Protein AF-A0A0C9VCW9-F1 (afdb_monomer)

Solvent-accessible surface area (backbone atoms only — not comparable to full-atom values): 13756 Å² total; per-residue (Å²): 133,85,84,73,90,62,71,47,72,76,61,76,81,75,73,56,85,43,76,89,40,49,71,76,47,49,68,46,45,77,75,76,46,55,69,72,58,48,32,52,49,52,52,50,52,49,55,53,51,36,50,53,49,28,52,52,50,48,50,54,51,50,54,50,51,50,54,51,49,52,51,51,49,53,52,50,51,51,52,50,50,49,53,51,49,54,49,51,52,55,72,70,53,67,81,78,72,89,60,76,77,74,93,59,84,79,89,52,57,35,63,32,56,52,51,34,42,61,71,71,41,90,69,65,48,40,45,55,15,72,68,30,28,54,53,21,58,75,50,62,85,78,60,52,73,85,36,71,38,80,44,67,40,89,87,79,67,49,76,45,78,40,46,36,41,74,52,73,72,82,89,80,68,52,56,61,62,70,48,52,69,68,48,46,65,60,8,50,64,48,50,55,52,51,39,56,75,44,64,52,58,67,67,59,54,53,51,48,52,52,54,53,49,50,55,78,65,33,71,45,68,75,46,91,49,73,64,48,43,50,60,69,44,103

pLDDT: mean 81.29, std 11.77, range [37.12, 96.31]

Mean predicted aligned error: 17.36 Å

Organism: Sphaerobolus stellatus (strain SS14) (NCBI:txid990650)

Sequence (234 aa):
MVQLSENPATRVCPDFTIDEHAEDLSEFISEGITDAAAAALLARAWKANQRTEAEEWRKANEEAAVAEEERLQAFAEDNASRLAQDALDQEEAFPINMRDPPNQRPDIPCVYALKRLKEGVYLELYYLGCEGLDAAKTTAGQALDEGLQPVIDPVTGGSTWIAASAKRDTNSFKRDEDLTWDEFAGAVPRMLLTMQNARWPAEHITMMVKFWGNILSHSLRLSTDPIDERTLLL

Radius of gyration: 46.69 Å; Cα contacts (8 Å, |Δi|>4): 177; chains: 1; bounding box: 76×56×125 Å

Structure (mmCIF, N/CA/C/O backbone):
data_AF-A0A0C9VCW9-F1
#
_entry.id   AF-A0A0C9VCW9-F1
#
loop_
_atom_site.group_PDB
_atom_site.id
_atom_site.type_symbol
_atom_site.label_atom_id
_atom_site.label_alt_id
_atom_site.label_comp_id
_atom_site.label_asym_id
_atom_site.label_entity_id
_atom_site.label_seq_id
_atom_site.pdbx_PDB_ins_code
_atom_site.Cartn_x
_atom_site.Cartn_y
_atom_site.Cartn_z
_atom_site.occupancy
_atom_site.B_iso_or_equiv
_atom_site.auth_seq_id
_atom_site.auth_comp_id
_atom_site.auth_asym_id
_atom_site.auth_atom_id
_atom_site.pdbx_PDB_model_num
ATOM 1 N N . MET A 1 1 ? -24.035 -0.271 59.575 1.00 37.12 1 MET A N 1
ATOM 2 C CA . MET A 1 1 ? -24.941 -1.094 58.750 1.00 37.12 1 MET A CA 1
ATOM 3 C C . MET A 1 1 ? -24.710 -2.539 59.131 1.00 37.12 1 MET A C 1
ATOM 5 O O . MET A 1 1 ? -23.582 -3.001 59.021 1.00 37.12 1 MET A O 1
ATOM 9 N N . VAL A 1 2 ? -25.726 -3.198 59.682 1.00 40.06 2 VAL A N 1
ATOM 10 C CA . VAL A 1 2 ? -25.665 -4.622 60.030 1.00 40.06 2 VAL A CA 1
ATOM 11 C C . VAL A 1 2 ? -25.692 -5.398 58.716 1.00 40.06 2 VAL A C 1
ATOM 13 O O . VAL A 1 2 ? -26.629 -5.239 57.940 1.00 40.06 2 VAL A O 1
ATOM 16 N N . GLN A 1 3 ? -24.659 -6.188 58.424 1.00 44.72 3 GLN A N 1
ATOM 17 C CA . GLN A 1 3 ? -24.739 -7.155 57.332 1.00 44.72 3 GLN A CA 1
ATOM 18 C C . GLN A 1 3 ? -25.680 -8.275 57.779 1.00 44.72 3 GLN A C 1
ATOM 20 O O . GLN A 1 3 ? -25.294 -9.138 58.564 1.00 44.72 3 GLN A O 1
ATOM 25 N N . LEU A 1 4 ? -26.935 -8.233 57.330 1.00 55.84 4 LEU A N 1
ATOM 26 C CA . LEU A 1 4 ? -27.865 -9.342 57.514 1.00 55.84 4 LEU A CA 1
ATOM 27 C C . LEU A 1 4 ? -27.524 -10.447 56.507 1.00 55.84 4 LEU A C 1
ATOM 29 O O . LEU A 1 4 ? -28.001 -10.444 55.375 1.00 55.84 4 LEU A O 1
ATOM 33 N N . SER A 1 5 ? -26.684 -11.391 56.933 1.00 65.31 5 SER A N 1
ATOM 34 C CA . SER A 1 5 ? -26.309 -12.584 56.159 1.00 65.31 5 SER A CA 1
ATOM 35 C C . SER A 1 5 ? -27.465 -13.568 55.945 1.00 65.31 5 SER A C 1
ATOM 37 O O . SER A 1 5 ? -27.355 -14.471 55.124 1.00 65.31 5 SER A O 1
ATOM 39 N N . GLU A 1 6 ? -28.570 -13.407 56.676 1.00 74.31 6 GLU A N 1
ATOM 40 C CA . GLU A 1 6 ? -29.731 -14.296 56.643 1.00 74.31 6 GLU A CA 1
ATOM 41 C C . GLU A 1 6 ? -31.023 -13.513 56.403 1.00 74.31 6 GLU A C 1
ATOM 43 O O . GLU A 1 6 ? -31.212 -12.425 56.952 1.00 74.31 6 GLU A O 1
ATOM 48 N N . ASN A 1 7 ? -31.927 -14.099 55.612 1.00 80.56 7 ASN A N 1
ATOM 49 C CA . ASN A 1 7 ? -33.232 -13.529 55.296 1.00 80.56 7 ASN A CA 1
ATOM 50 C C . ASN A 1 7 ? -34.083 -13.366 56.579 1.00 80.56 7 ASN A C 1
ATOM 52 O O . ASN A 1 7 ? -34.459 -14.364 57.199 1.00 80.56 7 ASN A O 1
ATOM 56 N N . PRO A 1 8 ? -34.463 -12.138 56.974 1.00 81.50 8 PRO A N 1
ATOM 57 C CA . PRO A 1 8 ? -35.260 -11.898 58.181 1.00 81.50 8 PRO A CA 1
ATOM 58 C C . PRO A 1 8 ? -36.636 -12.558 58.139 1.00 81.50 8 PRO A C 1
ATOM 60 O O . PRO A 1 8 ? -37.176 -12.927 59.183 1.00 81.50 8 PRO A O 1
ATOM 63 N N . ALA A 1 9 ? -37.200 -12.747 56.942 1.00 80.75 9 ALA A N 1
ATOM 64 C CA . ALA A 1 9 ? -38.534 -13.307 56.748 1.00 80.75 9 ALA A CA 1
ATOM 65 C C . ALA A 1 9 ? -38.639 -14.789 57.142 1.00 80.75 9 ALA A C 1
ATOM 67 O O . ALA A 1 9 ? -39.745 -15.278 57.364 1.00 80.75 9 ALA A O 1
ATOM 68 N N . THR A 1 10 ? -37.517 -15.510 57.241 1.00 81.12 10 THR A N 1
ATOM 69 C CA . THR A 1 10 ? -37.500 -16.932 57.627 1.00 81.12 10 THR A CA 1
ATOM 70 C C . THR A 1 10 ? -37.322 -17.147 59.127 1.00 81.12 10 THR A C 1
ATOM 72 O O . THR A 1 10 ? -37.370 -18.286 59.588 1.00 81.12 10 THR A O 1
ATOM 75 N N . ARG A 1 11 ? -37.119 -16.078 59.907 1.00 83.69 11 ARG A N 1
ATOM 76 C CA . ARG A 1 11 ? -36.997 -16.176 61.366 1.00 83.69 11 ARG A CA 1
ATOM 77 C C . ARG A 1 11 ? -38.336 -16.594 61.980 1.00 83.69 11 ARG A C 1
ATOM 79 O O . ARG A 1 11 ? -39.394 -16.094 61.594 1.00 83.69 11 ARG A O 1
ATOM 86 N N . VAL A 1 12 ? -38.292 -17.507 62.945 1.00 82.81 12 VAL A N 1
ATOM 87 C CA . VAL A 1 12 ? -39.470 -17.927 63.717 1.00 82.81 12 VAL A CA 1
ATOM 88 C C . VAL A 1 12 ? -39.657 -16.957 64.883 1.00 82.81 12 VAL A C 1
ATOM 90 O O . VAL A 1 12 ? -38.682 -16.582 65.529 1.00 82.81 12 VAL A O 1
ATOM 93 N N . CYS A 1 13 ? -40.899 -16.535 65.135 1.00 81.00 13 CYS A N 1
ATOM 94 C CA . CYS A 1 13 ? -41.224 -15.696 66.289 1.00 81.00 13 CYS A CA 1
ATOM 95 C C . CYS A 1 13 ? -40.878 -16.456 67.577 1.00 81.00 13 CYS A C 1
ATOM 97 O O . CYS A 1 13 ? -41.384 -17.571 67.736 1.00 81.00 13 CYS A O 1
ATOM 99 N N . PRO A 1 14 ? -40.072 -15.878 68.484 1.00 82.50 14 PRO A N 1
ATOM 100 C CA . PRO A 1 14 ? -39.855 -16.454 69.803 1.00 82.50 14 PRO A CA 1
ATOM 101 C C . PRO A 1 14 ? -41.186 -16.661 70.526 1.00 82.50 14 PRO A C 1
ATOM 103 O O . PRO A 1 14 ? -42.128 -15.876 70.358 1.00 82.50 14 PRO A O 1
ATOM 106 N N . ASP A 1 15 ? -41.272 -17.735 71.305 1.00 80.56 15 ASP A N 1
ATOM 107 C CA . ASP A 1 15 ? -42.413 -17.963 72.180 1.00 80.56 15 ASP A CA 1
ATOM 108 C C . ASP A 1 15 ? -42.226 -17.139 73.455 1.00 80.56 15 ASP A C 1
ATOM 110 O O . ASP A 1 15 ? -41.495 -17.529 74.355 1.00 80.56 15 ASP A O 1
ATOM 114 N N . PHE A 1 16 ? -42.886 -15.986 73.532 1.00 77.00 16 PHE A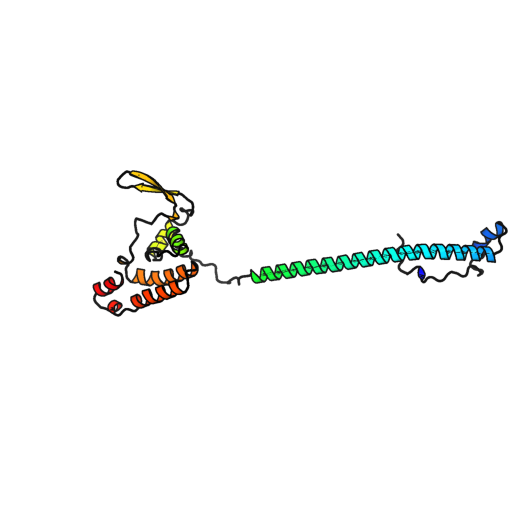 N 1
ATOM 115 C CA . PHE A 1 16 ? -42.791 -15.083 74.681 1.00 77.00 16 PHE A CA 1
ATOM 116 C C . PHE A 1 16 ? -43.560 -15.577 75.918 1.00 77.00 16 PHE A C 1
ATOM 118 O O . PHE A 1 16 ? -43.681 -14.830 76.878 1.00 77.00 16 PHE A O 1
ATOM 125 N N . THR A 1 17 ? -44.119 -16.793 75.906 1.00 71.06 17 THR A N 1
ATOM 126 C CA . THR A 1 17 ? -44.839 -17.372 77.057 1.00 71.06 17 THR A CA 1
ATOM 127 C C . THR A 1 17 ? -43.983 -18.306 77.918 1.00 71.06 17 THR A C 1
ATOM 129 O O . THR A 1 17 ? -44.456 -18.791 78.945 1.00 71.06 17 THR A O 1
ATOM 132 N N . ILE A 1 18 ? -42.731 -18.555 77.518 1.00 75.38 18 ILE A N 1
ATOM 133 C CA . ILE A 1 18 ? -41.779 -19.384 78.268 1.00 75.38 18 ILE A CA 1
ATOM 134 C C . ILE A 1 18 ? -41.084 -18.585 79.380 1.00 75.38 18 ILE A C 1
ATOM 136 O O . ILE A 1 18 ? -40.875 -17.379 79.264 1.00 75.38 18 ILE A O 1
ATOM 140 N N . ASP A 1 19 ? -40.684 -19.293 80.437 1.00 61.66 19 ASP A N 1
ATOM 141 C CA . ASP A 1 19 ? -40.114 -18.741 81.679 1.00 61.66 19 ASP A CA 1
ATOM 142 C C . ASP A 1 19 ? -38.854 -17.877 81.456 1.00 61.66 19 ASP A C 1
ATOM 144 O O . ASP A 1 19 ? -38.589 -16.950 82.213 1.00 61.66 19 ASP A O 1
ATOM 148 N N . GLU A 1 20 ? -38.112 -18.108 80.367 1.00 69.69 20 GLU A N 1
ATOM 149 C CA . GLU A 1 20 ? -36.924 -17.318 80.005 1.00 69.69 20 GLU A CA 1
ATOM 150 C C . GLU A 1 20 ? -37.231 -15.838 79.710 1.00 69.69 20 GLU A C 1
ATOM 152 O O . GLU A 1 20 ? -36.348 -14.999 79.852 1.00 69.69 20 GLU A O 1
ATOM 157 N N . HIS A 1 21 ? -38.474 -15.502 79.347 1.00 67.50 21 HIS A N 1
ATOM 158 C CA . HIS A 1 21 ? -38.914 -14.122 79.104 1.00 67.50 21 HIS A CA 1
ATOM 159 C C . HIS A 1 21 ? -39.705 -13.526 80.278 1.00 67.50 21 HIS A C 1
ATOM 161 O O . HIS A 1 21 ? -40.247 -12.426 80.165 1.00 67.50 21 HIS A O 1
ATOM 167 N N . ALA A 1 22 ? -39.782 -14.225 81.416 1.00 63.44 22 ALA A N 1
ATOM 168 C CA . ALA A 1 22 ? -40.533 -13.764 82.582 1.00 63.44 22 ALA A CA 1
ATOM 169 C C . ALA A 1 22 ? -39.972 -12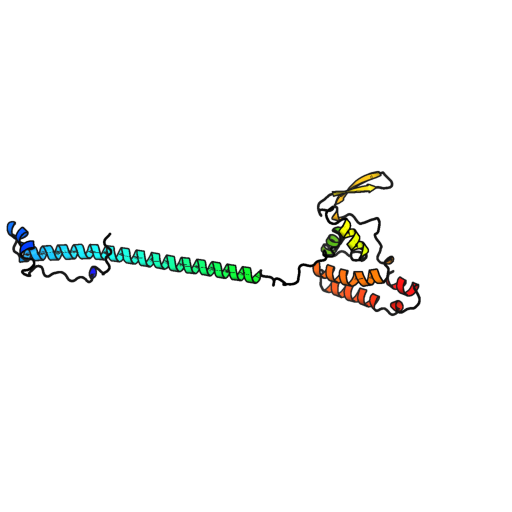.456 83.177 1.00 63.44 22 ALA A C 1
ATOM 171 O O . ALA A 1 22 ? -40.747 -11.626 83.655 1.00 63.44 22 ALA A O 1
ATOM 172 N N . GLU A 1 23 ? -38.652 -12.229 83.102 1.00 65.12 23 GLU A N 1
ATOM 173 C CA . GLU A 1 23 ? -38.034 -10.951 83.496 1.00 65.12 23 GLU A CA 1
ATOM 174 C C . GLU A 1 23 ? -38.448 -9.808 82.559 1.00 65.12 23 GLU A C 1
ATOM 176 O O . GLU A 1 23 ? -38.884 -8.763 83.043 1.00 65.12 23 GLU A O 1
ATOM 181 N N . ASP A 1 24 ? -38.421 -10.020 81.240 1.00 65.31 24 ASP A N 1
ATOM 182 C CA . ASP A 1 24 ? -38.815 -9.013 80.241 1.00 65.31 24 ASP A CA 1
ATOM 183 C C . ASP A 1 24 ? -40.315 -8.665 80.321 1.00 65.31 24 ASP A C 1
ATOM 185 O O . ASP A 1 24 ? -40.734 -7.545 80.022 1.00 65.31 24 ASP A O 1
ATOM 189 N N . LEU A 1 25 ? -41.148 -9.622 80.744 1.00 67.00 25 LEU A N 1
ATOM 190 C CA . LEU A 1 25 ? -42.581 -9.418 80.966 1.00 67.00 25 LEU A CA 1
ATOM 191 C C . LEU A 1 25 ? -42.890 -8.708 82.294 1.00 67.00 25 LEU A C 1
ATOM 193 O O . LEU A 1 25 ? -43.953 -8.095 82.415 1.00 67.00 25 LEU A O 1
ATOM 197 N N . SER A 1 26 ? -41.981 -8.746 83.275 1.00 64.25 26 SER A N 1
ATOM 198 C CA . SER A 1 26 ? -42.209 -8.200 84.622 1.00 64.25 26 SER A CA 1
ATOM 199 C C . SER A 1 26 ? -42.415 -6.678 84.646 1.00 64.25 26 SER A C 1
ATOM 201 O O . SER A 1 26 ? -43.196 -6.176 85.461 1.00 64.25 26 SER A O 1
ATOM 203 N N . GLU A 1 27 ? -41.818 -5.944 83.698 1.00 66.06 27 GLU A N 1
ATOM 204 C CA . GLU A 1 27 ? -42.059 -4.505 83.515 1.00 66.06 27 GLU A CA 1
ATOM 205 C C . GLU A 1 27 ? -43.511 -4.211 83.106 1.00 66.06 27 GLU A C 1
ATOM 207 O O . GLU A 1 27 ? -44.105 -3.253 83.602 1.00 66.06 27 GLU A O 1
ATOM 212 N N . PHE A 1 28 ? -44.138 -5.071 82.297 1.00 61.78 28 PHE A N 1
ATOM 213 C CA . PHE A 1 28 ? -45.527 -4.900 81.850 1.00 61.78 28 PHE A CA 1
ATOM 214 C C . PHE A 1 28 ? -46.559 -5.259 82.931 1.00 61.78 28 PHE A C 1
ATOM 216 O O . PHE A 1 28 ? -47.652 -4.686 82.969 1.00 61.78 28 PHE A O 1
ATOM 223 N N . ILE A 1 29 ? -46.213 -6.170 83.847 1.00 61.59 29 ILE A N 1
ATOM 224 C CA . ILE A 1 29 ? -47.067 -6.553 84.985 1.00 61.59 29 ILE A CA 1
ATOM 225 C C . ILE A 1 29 ? -47.216 -5.383 85.968 1.00 61.59 29 ILE A C 1
ATOM 227 O O . ILE A 1 29 ? -48.284 -5.203 86.561 1.00 61.59 29 ILE A O 1
ATOM 231 N N . SER A 1 30 ? -46.184 -4.540 86.094 1.00 59.31 30 SER A N 1
ATOM 232 C CA . SER A 1 30 ? -46.213 -3.339 86.941 1.00 59.31 30 SER A CA 1
ATOM 233 C C . SER A 1 30 ? -47.282 -2.313 86.512 1.00 59.31 30 SER A C 1
ATOM 235 O O . SER A 1 30 ? -47.727 -1.508 87.332 1.00 59.31 30 SER A O 1
ATOM 237 N N . GLU A 1 31 ? -47.774 -2.411 85.270 1.00 61.00 31 GLU A N 1
ATOM 238 C CA . GLU A 1 31 ? -48.825 -1.566 84.686 1.00 61.00 31 GLU A CA 1
ATOM 239 C C . GLU A 1 31 ? -50.227 -2.219 84.684 1.00 61.00 31 GLU A C 1
ATOM 241 O O . GLU A 1 31 ? -51.186 -1.643 84.167 1.00 61.00 31 GLU A O 1
ATOM 246 N N . GLY A 1 32 ? -50.390 -3.405 85.286 1.00 62.81 32 GLY A N 1
ATOM 247 C CA . GLY A 1 32 ? -51.686 -4.091 85.401 1.00 62.81 32 GLY A CA 1
ATOM 248 C C . GLY A 1 32 ? -52.100 -4.909 84.171 1.00 62.81 32 GLY A C 1
ATOM 249 O O . GLY A 1 32 ? -53.279 -5.239 84.018 1.00 62.81 32 GLY A O 1
ATOM 250 N N . ILE A 1 33 ? -51.150 -5.245 83.294 1.00 69.81 33 ILE A N 1
ATOM 251 C CA . ILE A 1 33 ? -51.364 -6.081 82.107 1.00 69.81 33 ILE A CA 1
ATOM 252 C C . ILE A 1 33 ? -51.059 -7.545 82.457 1.00 69.81 33 ILE A C 1
ATOM 254 O O . ILE A 1 33 ? -50.054 -7.847 83.088 1.00 69.81 33 ILE A O 1
ATOM 258 N N . THR A 1 34 ? -51.926 -8.475 82.046 1.00 76.06 34 THR A N 1
ATOM 259 C CA . THR A 1 34 ? -51.698 -9.922 82.225 1.00 76.06 34 THR A CA 1
ATOM 260 C C . THR A 1 34 ? -50.567 -10.425 81.325 1.00 76.06 34 THR A C 1
ATOM 262 O O . THR A 1 34 ? -50.528 -10.029 80.158 1.00 76.06 34 THR A O 1
ATOM 265 N N . ASP A 1 35 ? -49.758 -11.380 81.786 1.00 71.06 35 ASP A N 1
ATOM 266 C CA . ASP A 1 35 ? -48.624 -11.973 81.047 1.00 71.06 35 ASP A CA 1
ATOM 267 C C . ASP A 1 35 ? -48.976 -12.380 79.609 1.00 71.06 35 ASP A C 1
ATOM 269 O O . ASP A 1 35 ? -48.256 -12.071 78.662 1.00 71.06 35 ASP A O 1
ATOM 273 N N . ALA A 1 36 ? -50.152 -12.985 79.411 1.00 75.31 36 ALA A N 1
ATOM 274 C CA . ALA A 1 36 ? -50.634 -13.386 78.088 1.00 75.31 36 ALA A CA 1
ATOM 275 C C . ALA A 1 36 ? -50.843 -12.199 77.122 1.00 75.31 36 ALA A C 1
ATOM 277 O O . ALA A 1 36 ? -50.645 -12.329 75.913 1.00 75.31 36 ALA A O 1
ATOM 278 N N . ALA A 1 37 ? -51.244 -11.036 77.638 1.00 75.75 37 ALA A N 1
ATOM 279 C CA . ALA A 1 37 ? -51.446 -9.825 76.846 1.00 75.75 37 ALA A CA 1
ATOM 280 C C . ALA A 1 37 ? -50.116 -9.118 76.534 1.00 75.75 37 ALA A C 1
ATOM 282 O O . ALA A 1 37 ? -49.947 -8.615 75.422 1.00 75.75 37 ALA A O 1
ATOM 283 N N . ALA A 1 38 ? -49.159 -9.138 77.467 1.00 77.19 38 ALA A N 1
ATOM 284 C CA . ALA A 1 38 ? -47.808 -8.623 77.251 1.00 77.19 38 ALA A CA 1
ATOM 285 C C . ALA A 1 38 ? -47.036 -9.472 76.219 1.00 77.19 38 ALA A C 1
ATOM 287 O O . ALA A 1 38 ? -46.509 -8.930 75.245 1.00 77.19 38 ALA A O 1
ATOM 288 N N . ALA A 1 39 ? -47.100 -10.805 76.322 1.00 78.81 39 ALA A N 1
ATOM 289 C CA . ALA A 1 39 ? -46.534 -11.722 75.329 1.00 78.81 39 ALA A CA 1
ATOM 290 C C . ALA A 1 39 ? -47.142 -11.516 73.925 1.00 78.81 39 ALA A C 1
ATOM 292 O O . ALA A 1 39 ? -46.430 -11.515 72.917 1.00 78.81 39 ALA A O 1
ATOM 293 N N . ALA A 1 40 ? -48.455 -11.266 73.834 1.00 80.94 40 ALA A N 1
ATOM 294 C CA . ALA A 1 40 ? -49.118 -10.962 72.564 1.00 80.94 40 ALA A CA 1
ATOM 295 C C . ALA A 1 40 ? -48.676 -9.613 71.960 1.00 80.94 40 ALA A C 1
ATOM 297 O O . ALA A 1 40 ? -48.565 -9.492 70.733 1.00 80.94 40 ALA A O 1
ATOM 298 N N . LEU A 1 41 ? -48.409 -8.604 72.797 1.00 81.88 41 LEU A N 1
ATOM 299 C CA . LEU A 1 41 ? -47.897 -7.301 72.366 1.00 81.88 41 LEU A CA 1
ATOM 300 C C . LEU A 1 41 ? -46.475 -7.430 71.801 1.00 81.88 41 LEU A C 1
ATOM 302 O O . LEU A 1 41 ? -46.212 -6.935 70.702 1.00 81.88 41 LEU A O 1
ATOM 306 N N . LEU A 1 42 ? -45.596 -8.154 72.500 1.00 83.12 42 LEU A N 1
ATOM 307 C CA . LEU A 1 42 ? -44.220 -8.420 72.069 1.00 83.12 42 LEU A CA 1
ATOM 308 C C . LEU A 1 42 ? -44.182 -9.227 70.771 1.00 83.12 42 LEU A C 1
ATOM 310 O O . LEU A 1 42 ? -43.495 -8.838 69.828 1.00 83.12 42 LEU A O 1
ATOM 314 N N . ALA A 1 43 ? -45.013 -10.265 70.645 1.00 84.50 43 ALA A N 1
ATOM 315 C CA . ALA A 1 43 ? -45.146 -11.018 69.398 1.00 84.50 43 ALA A CA 1
ATOM 316 C C . ALA A 1 43 ? -45.616 -10.137 68.226 1.00 84.50 43 ALA A C 1
ATOM 318 O O . ALA A 1 43 ? -45.191 -10.322 67.081 1.00 84.50 43 ALA A O 1
ATOM 319 N N . ARG A 1 44 ? -46.496 -9.158 68.482 1.00 84.88 44 ARG A N 1
ATOM 320 C CA . ARG A 1 44 ? -46.961 -8.210 67.460 1.00 84.88 44 ARG A CA 1
ATOM 321 C C . ARG A 1 44 ? -45.871 -7.213 67.068 1.00 84.88 44 ARG A C 1
ATOM 323 O O . ARG A 1 44 ? -45.703 -6.969 65.873 1.00 84.88 44 ARG A O 1
ATOM 330 N N . ALA A 1 45 ? -45.149 -6.661 68.039 1.00 85.06 45 ALA A N 1
ATOM 331 C CA . ALA A 1 45 ? -44.030 -5.751 67.805 1.00 85.06 45 ALA A CA 1
ATOM 332 C C . ALA A 1 45 ? -42.898 -6.452 67.040 1.00 85.06 45 ALA A C 1
ATOM 334 O O . ALA A 1 45 ? -42.410 -5.927 66.041 1.00 85.06 45 ALA A O 1
ATOM 335 N N . TRP A 1 46 ? -42.573 -7.687 67.427 1.00 89.56 46 TRP A N 1
ATOM 336 C CA . TRP A 1 46 ? -41.581 -8.519 66.756 1.00 89.56 46 TRP A CA 1
ATOM 337 C C . TRP A 1 46 ? -41.955 -8.785 65.294 1.00 89.56 46 TRP A C 1
ATOM 339 O O . TRP A 1 46 ? -41.149 -8.546 64.399 1.00 89.56 46 TRP A O 1
ATOM 349 N N . LYS A 1 47 ? -43.208 -9.179 65.015 1.00 88.31 47 LYS A N 1
ATOM 350 C CA . LYS A 1 47 ? -43.692 -9.379 63.634 1.00 88.31 47 LYS A CA 1
ATOM 351 C C . LYS A 1 47 ? -43.681 -8.093 62.807 1.00 88.31 47 LYS A C 1
ATOM 353 O O . LYS A 1 47 ? -43.493 -8.162 61.596 1.00 88.31 47 LYS A O 1
ATOM 358 N N . ALA A 1 48 ? -43.925 -6.935 63.424 1.00 87.25 48 ALA A N 1
ATOM 359 C CA . ALA A 1 48 ? -43.838 -5.650 62.736 1.00 87.25 48 ALA A CA 1
ATOM 360 C C . ALA A 1 48 ? -42.384 -5.325 62.368 1.00 87.25 48 ALA A C 1
ATOM 362 O O . ALA A 1 48 ? -42.114 -5.010 61.213 1.00 87.25 48 ALA A O 1
ATOM 363 N N . ASN A 1 49 ? -41.455 -5.500 63.310 1.00 88.00 49 ASN A N 1
ATOM 364 C CA . ASN A 1 49 ? -40.030 -5.289 63.071 1.00 88.00 49 ASN A CA 1
ATOM 365 C C . ASN A 1 49 ? -39.473 -6.262 62.018 1.00 88.00 49 ASN A C 1
ATOM 367 O O . ASN A 1 49 ? -38.778 -5.848 61.098 1.00 88.00 49 ASN A O 1
ATOM 371 N N . GLN A 1 50 ? -39.872 -7.536 62.076 1.00 87.88 50 GLN A N 1
ATOM 372 C CA . GLN A 1 50 ? -39.489 -8.546 61.089 1.00 87.88 50 GLN A CA 1
ATOM 373 C C . GLN A 1 50 ? -39.921 -8.168 59.664 1.00 87.88 50 GLN A C 1
ATOM 375 O O . GLN A 1 50 ? -39.179 -8.418 58.718 1.00 87.88 50 GLN A O 1
ATOM 380 N N . ARG A 1 51 ? -41.111 -7.572 59.488 1.00 88.44 51 ARG A N 1
ATOM 381 C CA . ARG A 1 51 ? -41.568 -7.108 58.166 1.00 88.44 51 ARG A CA 1
ATOM 382 C C . ARG A 1 51 ? -40.699 -5.974 57.643 1.00 88.44 51 ARG A C 1
ATOM 384 O O . ARG A 1 51 ? -40.293 -6.039 56.489 1.00 88.44 51 ARG A O 1
ATOM 391 N N . THR A 1 52 ? -40.393 -4.990 58.484 1.00 87.69 52 THR A N 1
ATOM 392 C CA . THR A 1 52 ? -39.513 -3.875 58.114 1.00 87.69 52 THR A CA 1
ATOM 393 C C . THR A 1 52 ? -38.126 -4.384 57.722 1.00 87.69 52 THR A C 1
ATOM 395 O O . THR A 1 52 ? -37.647 -4.076 56.635 1.00 87.69 52 THR A O 1
ATOM 398 N N . GLU A 1 53 ? -37.523 -5.250 58.542 1.00 88.44 53 GLU A N 1
ATOM 399 C CA . GLU A 1 53 ? -36.216 -5.851 58.243 1.00 88.44 53 GLU A CA 1
ATOM 400 C C . GLU A 1 53 ? -36.245 -6.682 56.951 1.00 88.44 53 GLU A C 1
ATOM 402 O O . GLU A 1 53 ? -35.305 -6.635 56.160 1.00 88.44 53 GLU A O 1
ATOM 407 N N . ALA A 1 54 ? -37.323 -7.433 56.699 1.00 87.69 54 ALA A N 1
ATOM 408 C CA . ALA A 1 54 ? -37.472 -8.217 55.475 1.00 87.69 54 ALA A CA 1
ATOM 409 C C . ALA A 1 54 ? -37.609 -7.339 54.219 1.00 87.69 54 ALA A C 1
ATOM 411 O O . ALA A 1 54 ? -37.083 -7.694 53.163 1.00 87.69 54 ALA A O 1
ATOM 412 N N . GLU A 1 55 ? -38.300 -6.201 54.313 1.00 89.06 55 GLU A N 1
ATOM 413 C CA . GLU A 1 55 ? -38.424 -5.240 53.212 1.00 89.06 55 GLU A CA 1
ATOM 414 C C . GLU A 1 55 ? -37.090 -4.560 52.898 1.00 89.06 55 GLU A C 1
ATOM 416 O O . GLU A 1 55 ? -36.712 -4.474 51.727 1.00 89.06 55 GLU A O 1
ATOM 421 N N . GLU A 1 56 ? -36.355 -4.137 53.928 1.00 89.06 56 GLU A N 1
ATOM 422 C CA . GLU A 1 56 ? -35.016 -3.559 53.783 1.00 89.06 56 GLU A CA 1
ATOM 423 C C . GLU A 1 56 ? -34.029 -4.569 53.193 1.00 89.06 56 GLU A C 1
ATOM 425 O O . GLU A 1 56 ? -33.287 -4.240 52.265 1.00 89.06 56 GLU A O 1
ATOM 430 N N . TRP A 1 57 ? -34.065 -5.816 53.670 1.00 89.81 57 TRP A N 1
ATOM 431 C CA . TRP A 1 57 ? -33.232 -6.894 53.143 1.00 89.81 57 TRP A CA 1
ATOM 432 C C . TRP A 1 57 ? -33.540 -7.185 51.673 1.00 89.81 57 TRP A C 1
ATOM 434 O O . TRP A 1 57 ? -32.620 -7.283 50.862 1.00 89.81 57 TRP A O 1
ATOM 444 N N . ARG A 1 58 ? -34.827 -7.270 51.298 1.00 88.69 58 ARG A N 1
ATOM 445 C CA . ARG A 1 58 ? -35.234 -7.491 49.901 1.00 88.69 58 ARG A CA 1
ATOM 446 C C . ARG A 1 58 ? -34.728 -6.370 49.000 1.00 88.69 58 ARG A C 1
ATOM 448 O O . ARG A 1 58 ? -34.161 -6.661 47.954 1.00 88.69 58 ARG A O 1
ATOM 455 N N . LYS A 1 59 ? -34.888 -5.114 49.425 1.00 89.25 59 LYS A N 1
ATOM 456 C CA . LYS A 1 59 ? -34.415 -3.953 48.666 1.00 89.25 59 LYS A CA 1
ATOM 457 C C . LYS A 1 59 ? -32.895 -3.981 48.482 1.00 89.25 59 LYS A C 1
ATOM 459 O O . LYS A 1 59 ? -32.422 -3.825 47.363 1.00 89.25 59 LYS A O 1
ATOM 464 N N . ALA A 1 60 ? -32.141 -4.243 49.548 1.00 88.44 60 ALA A N 1
ATOM 465 C CA . ALA A 1 60 ? -30.684 -4.343 49.473 1.00 88.44 60 ALA A CA 1
ATOM 466 C C . ALA A 1 60 ? -30.225 -5.491 48.555 1.00 88.44 60 ALA A C 1
ATOM 468 O O . ALA A 1 60 ? -29.245 -5.350 47.827 1.00 88.44 60 ALA A O 1
ATOM 469 N N . ASN A 1 61 ? -30.938 -6.620 48.566 1.00 87.31 61 ASN A N 1
ATOM 470 C CA . ASN A 1 61 ? -30.621 -7.766 47.720 1.00 87.31 61 ASN A CA 1
ATOM 471 C C . ASN A 1 61 ? -30.966 -7.520 46.240 1.00 87.31 61 ASN A C 1
ATOM 473 O O . ASN A 1 61 ? -30.212 -7.932 45.365 1.00 87.31 61 ASN A O 1
ATOM 477 N N . GLU A 1 62 ? -32.076 -6.833 45.951 1.00 89.06 62 GLU A N 1
ATOM 478 C CA . GLU A 1 62 ? -32.430 -6.397 44.593 1.00 89.06 62 GLU A CA 1
ATOM 479 C C . GLU A 1 62 ? -31.405 -5.392 44.046 1.00 89.06 62 GLU A C 1
ATOM 481 O O . GLU A 1 62 ? -30.913 -5.570 42.936 1.00 89.06 62 GLU A O 1
ATOM 486 N N . GLU A 1 63 ? -31.013 -4.389 44.839 1.00 89.12 63 GLU A N 1
ATOM 487 C CA . GLU A 1 63 ? -29.970 -3.423 44.459 1.00 89.12 63 GLU A CA 1
ATOM 488 C C . GLU A 1 63 ? -28.619 -4.109 44.200 1.00 89.12 63 GLU A C 1
ATOM 490 O O . GLU A 1 63 ? -27.946 -3.798 43.218 1.00 89.12 63 GLU A O 1
ATOM 495 N N . ALA A 1 64 ? -28.236 -5.080 45.035 1.00 88.38 64 ALA A N 1
ATOM 496 C CA . ALA A 1 64 ? -27.015 -5.858 44.834 1.00 88.38 64 ALA A CA 1
ATOM 497 C C . ALA A 1 64 ? -27.068 -6.727 43.565 1.00 88.38 64 ALA A C 1
ATOM 499 O O . ALA A 1 64 ? -26.062 -6.841 42.868 1.00 88.38 64 ALA A O 1
ATOM 500 N N . ALA A 1 65 ? -28.227 -7.314 43.248 1.00 87.94 65 ALA A N 1
ATOM 501 C CA . ALA A 1 65 ? -28.410 -8.103 42.033 1.00 87.94 65 ALA A CA 1
ATOM 502 C C . ALA A 1 65 ? -28.294 -7.239 40.767 1.00 87.94 65 ALA A C 1
ATOM 504 O O . ALA A 1 65 ? -27.600 -7.632 39.832 1.00 87.94 65 ALA A O 1
ATOM 505 N N . VAL A 1 66 ? -28.906 -6.049 40.764 1.00 91.75 66 VAL A N 1
ATOM 506 C CA . VAL A 1 66 ? -28.795 -5.090 39.650 1.00 91.75 66 VAL A CA 1
ATOM 507 C C . VAL A 1 66 ? -27.353 -4.615 39.487 1.00 91.75 66 VAL A C 1
ATOM 509 O O . VAL A 1 66 ? -26.828 -4.634 38.378 1.00 91.75 66 VAL A O 1
ATOM 512 N N . ALA A 1 67 ? -26.679 -4.256 40.583 1.00 92.25 67 ALA A N 1
ATOM 513 C CA . ALA A 1 67 ? -25.287 -3.820 40.528 1.00 92.25 67 ALA A CA 1
ATOM 514 C C . ALA A 1 67 ? -24.352 -4.917 39.988 1.00 92.25 67 ALA A C 1
ATOM 516 O O . ALA A 1 67 ? -23.417 -4.619 39.248 1.00 92.25 67 ALA A O 1
ATOM 517 N N . GLU A 1 68 ? -24.584 -6.185 40.333 1.00 89.06 68 GLU A N 1
ATOM 518 C CA . GLU A 1 68 ? -23.798 -7.295 39.787 1.00 89.06 68 GLU A CA 1
ATOM 519 C C . GLU A 1 68 ? -24.092 -7.530 38.298 1.00 89.06 68 GLU A C 1
ATOM 521 O O . GLU A 1 68 ? -23.166 -7.758 37.519 1.00 89.06 68 GLU A O 1
ATOM 526 N N . GLU A 1 69 ? -25.353 -7.413 37.875 1.00 90.00 69 GLU A N 1
ATOM 527 C CA . GLU A 1 69 ? -25.729 -7.512 36.462 1.00 90.00 69 GLU A CA 1
ATOM 528 C C . GLU A 1 69 ? -25.090 -6.395 35.624 1.00 90.00 69 GLU A C 1
ATOM 530 O O . GLU A 1 69 ? -24.498 -6.678 34.582 1.00 90.00 69 GLU A O 1
ATOM 535 N N . GLU A 1 70 ? -25.107 -5.150 36.107 1.00 93.12 70 GLU A N 1
ATOM 536 C CA . GLU A 1 70 ? -24.426 -4.019 35.463 1.00 93.12 70 GLU A CA 1
ATOM 537 C C . GLU A 1 70 ? -22.913 -4.250 35.355 1.00 93.12 70 GLU A C 1
ATOM 539 O O . GLU A 1 70 ? -22.308 -3.966 34.319 1.00 93.12 70 GLU A O 1
ATOM 544 N N . ARG A 1 71 ? -22.281 -4.818 36.392 1.00 93.00 71 ARG A N 1
ATOM 545 C CA . ARG A 1 71 ? -20.847 -5.155 36.356 1.00 93.00 71 ARG A CA 1
ATOM 546 C C . ARG A 1 71 ? -20.535 -6.241 35.335 1.00 93.00 71 ARG A C 1
ATOM 548 O O . ARG A 1 71 ? -19.528 -6.132 34.633 1.00 93.00 71 ARG A O 1
ATOM 555 N N . LEU A 1 72 ? -21.373 -7.271 35.242 1.00 93.31 72 LEU A N 1
ATOM 556 C CA . LEU A 1 72 ? -21.225 -8.337 34.251 1.00 93.31 72 LEU A CA 1
ATOM 557 C C . LEU A 1 72 ? -21.426 -7.810 32.827 1.00 93.31 72 LEU A C 1
ATOM 559 O O . LEU A 1 72 ? -20.652 -8.170 31.938 1.00 93.31 72 LEU A O 1
ATOM 563 N N . GLN A 1 73 ? -22.411 -6.934 32.614 1.00 92.31 73 GLN A N 1
ATOM 564 C CA . GLN A 1 73 ? -22.643 -6.283 31.323 1.00 92.31 73 GLN A CA 1
ATOM 565 C C . GLN A 1 73 ? -21.461 -5.395 30.924 1.00 92.31 73 GLN A C 1
ATOM 567 O O . GLN A 1 73 ? -20.922 -5.571 29.835 1.00 92.31 73 GLN A O 1
ATOM 572 N N . ALA A 1 74 ? -20.982 -4.531 31.823 1.00 93.81 74 ALA A N 1
ATOM 573 C CA . ALA A 1 74 ? -19.828 -3.673 31.559 1.00 93.81 74 ALA A CA 1
ATOM 574 C C . ALA A 1 74 ? -18.565 -4.486 31.226 1.00 93.81 74 ALA A C 1
ATOM 576 O O . ALA A 1 74 ? -17.825 -4.144 30.305 1.00 93.81 74 ALA A O 1
ATOM 577 N N . PHE A 1 75 ? -18.331 -5.596 31.933 1.00 93.44 75 PHE A N 1
ATOM 578 C CA . PHE A 1 75 ? -17.216 -6.495 31.633 1.00 93.44 75 PHE A CA 1
ATOM 579 C C . PHE A 1 75 ? -17.365 -7.173 30.262 1.00 93.44 75 PHE A C 1
ATOM 581 O O . PHE A 1 75 ? -16.386 -7.317 29.529 1.00 93.44 75 PHE A O 1
ATOM 588 N N . ALA A 1 76 ? -18.579 -7.592 29.899 1.00 93.25 76 ALA A N 1
ATOM 589 C CA . ALA A 1 76 ? -18.850 -8.194 28.598 1.00 93.25 76 ALA A CA 1
ATOM 590 C C . ALA A 1 76 ? -18.663 -7.188 27.451 1.00 93.25 76 ALA A C 1
ATOM 592 O O . ALA A 1 76 ? -18.063 -7.540 26.436 1.00 93.25 76 ALA A O 1
ATOM 593 N N . GLU A 1 77 ? -19.123 -5.947 27.621 1.00 93.56 77 GLU A N 1
ATOM 594 C CA . GLU A 1 77 ? -18.957 -4.864 26.645 1.00 93.56 77 GLU A CA 1
ATOM 595 C C . GLU A 1 77 ? -17.490 -4.462 26.460 1.00 93.56 77 GLU A C 1
ATOM 597 O O . GLU A 1 77 ? -17.037 -4.320 25.321 1.00 93.56 77 GLU A O 1
ATOM 602 N N . ASP A 1 78 ? -16.729 -4.331 27.550 1.00 93.00 78 ASP A N 1
ATOM 603 C CA . ASP A 1 78 ? -15.293 -4.030 27.497 1.00 93.00 78 ASP A CA 1
ATOM 604 C C . ASP A 1 78 ? -14.529 -5.142 26.768 1.00 93.00 78 ASP A C 1
ATOM 606 O O . ASP A 1 78 ? -13.756 -4.892 25.840 1.00 93.00 78 ASP A O 1
ATOM 610 N N . ASN A 1 79 ? -14.820 -6.400 27.104 1.00 92.69 79 ASN A N 1
ATOM 611 C CA . ASN A 1 79 ? -14.165 -7.533 26.467 1.00 92.69 79 ASN A CA 1
ATOM 612 C C . ASN A 1 79 ? -14.569 -7.678 24.988 1.00 92.69 79 ASN A C 1
ATOM 614 O O . ASN A 1 79 ? -13.721 -7.996 24.156 1.00 92.69 79 ASN A O 1
ATOM 618 N N . ALA A 1 80 ? -15.830 -7.403 24.636 1.00 92.31 80 ALA A N 1
ATOM 619 C CA . ALA A 1 80 ? -16.284 -7.374 23.246 1.00 92.31 80 ALA A CA 1
ATOM 620 C C . ALA A 1 80 ? -15.614 -6.243 22.451 1.00 92.31 80 ALA A C 1
ATOM 622 O O . ALA A 1 80 ? -15.181 -6.467 21.321 1.00 92.31 80 ALA A O 1
ATOM 623 N N . SER A 1 81 ? -15.471 -5.059 23.052 1.00 91.06 81 SER A N 1
ATOM 624 C CA . SER A 1 81 ? -14.789 -3.913 22.441 1.00 91.06 81 SER A CA 1
ATOM 625 C C . SER A 1 81 ? -13.312 -4.205 22.198 1.00 91.06 81 SER A C 1
ATOM 627 O O . SER A 1 81 ? -12.802 -3.933 21.113 1.00 91.06 81 SER A O 1
ATOM 629 N N . ARG A 1 82 ? -12.637 -4.827 23.171 1.00 89.94 82 ARG A N 1
ATOM 630 C CA . ARG A 1 82 ? -11.234 -5.233 23.049 1.00 89.94 82 ARG A CA 1
ATOM 631 C C . ARG A 1 82 ? -11.037 -6.304 21.979 1.00 89.94 82 ARG A C 1
ATOM 633 O O . ARG A 1 82 ? -10.141 -6.173 21.161 1.00 89.94 82 ARG A O 1
ATOM 640 N N . LEU A 1 83 ? -11.912 -7.311 21.920 1.00 90.94 83 LEU A N 1
ATOM 641 C CA . LEU A 1 83 ? -11.877 -8.323 20.858 1.00 90.94 83 LEU A CA 1
ATOM 642 C C . LEU A 1 83 ? -12.139 -7.723 19.470 1.00 90.94 83 LEU A C 1
ATOM 644 O O . LEU A 1 83 ? -11.534 -8.161 18.496 1.00 90.94 83 LEU A O 1
ATOM 648 N N . ALA A 1 84 ? -13.026 -6.730 19.366 1.00 88.62 84 ALA A N 1
ATOM 649 C CA . ALA A 1 84 ? -13.276 -6.025 18.113 1.00 88.62 84 ALA A CA 1
ATOM 650 C C . ALA A 1 84 ? -12.069 -5.174 17.683 1.00 88.62 84 ALA A C 1
ATOM 652 O O . ALA A 1 84 ? -11.723 -5.180 16.505 1.00 88.62 84 ALA A O 1
ATOM 653 N N . GLN A 1 85 ? -11.407 -4.491 18.624 1.00 83.94 85 GLN A N 1
ATOM 654 C CA . GLN A 1 85 ? -10.152 -3.779 18.360 1.00 83.94 85 GLN A CA 1
ATOM 655 C C . GLN A 1 85 ? -9.037 -4.740 17.944 1.00 83.94 85 GLN A C 1
ATOM 657 O O . GLN A 1 85 ? -8.443 -4.533 16.896 1.00 83.94 85 GLN A O 1
ATOM 662 N N . ASP A 1 86 ? -8.832 -5.838 18.675 1.00 84.12 86 ASP A N 1
ATOM 663 C CA . ASP A 1 86 ? -7.829 -6.855 18.335 1.00 84.12 86 ASP A CA 1
ATOM 664 C C . ASP A 1 86 ? -8.081 -7.467 16.941 1.00 84.12 86 ASP A C 1
ATOM 666 O O . ASP A 1 86 ? -7.137 -7.824 16.233 1.00 84.12 86 ASP A O 1
ATOM 670 N N . ALA A 1 87 ? -9.348 -7.600 16.529 1.00 81.56 87 ALA A N 1
ATOM 671 C CA . ALA A 1 87 ? -9.715 -8.081 15.199 1.00 81.56 87 ALA A CA 1
ATOM 672 C C . ALA A 1 87 ? -9.407 -7.056 14.096 1.00 81.56 87 ALA A C 1
ATOM 674 O O . ALA A 1 87 ? -8.891 -7.444 13.049 1.00 81.56 87 ALA A O 1
ATOM 675 N N . LEU A 1 88 ? -9.680 -5.769 14.337 1.00 81.19 88 LEU A N 1
ATOM 676 C CA . LEU A 1 88 ? -9.298 -4.684 13.425 1.00 81.19 88 LEU A CA 1
ATOM 677 C C . LEU A 1 88 ? -7.773 -4.573 13.314 1.00 81.19 88 LEU A C 1
ATOM 679 O O . LEU A 1 88 ? -7.243 -4.513 12.208 1.00 81.19 88 LEU A O 1
ATOM 683 N N . ASP A 1 89 ? -7.065 -4.650 14.440 1.00 77.81 89 ASP A N 1
ATOM 684 C CA . ASP A 1 89 ? -5.604 -4.610 14.486 1.00 77.81 89 ASP A CA 1
ATOM 685 C C . ASP A 1 89 ? -4.984 -5.823 13.772 1.00 77.81 89 ASP A C 1
ATOM 687 O O . ASP A 1 89 ? -3.960 -5.688 13.105 1.00 77.81 89 ASP A O 1
ATOM 691 N N . GLN A 1 90 ? -5.599 -7.011 13.854 1.00 70.81 90 GLN A N 1
ATOM 692 C CA . GLN A 1 90 ? -5.178 -8.177 13.065 1.00 70.81 90 GLN A CA 1
ATOM 693 C C . GLN A 1 90 ? -5.458 -8.027 11.568 1.00 70.81 90 GLN A C 1
ATOM 695 O O . GLN A 1 90 ? -4.672 -8.528 10.764 1.00 70.81 90 GLN A O 1
ATOM 700 N N . GLU A 1 91 ? -6.552 -7.371 11.181 1.00 70.50 91 GLU A N 1
ATOM 701 C CA . GLU A 1 91 ? -6.859 -7.101 9.773 1.00 70.50 91 GLU A CA 1
ATOM 702 C C . GLU A 1 91 ? -5.896 -6.054 9.181 1.00 70.50 91 GLU A C 1
ATOM 704 O O . GLU A 1 91 ? -5.465 -6.188 8.034 1.00 70.50 91 GLU A O 1
ATOM 709 N N . GLU A 1 92 ? -5.482 -5.062 9.976 1.00 66.81 92 GLU A N 1
ATOM 710 C CA . GLU A 1 92 ? -4.468 -4.065 9.601 1.00 66.81 92 GLU A CA 1
ATOM 711 C C . GLU A 1 92 ? -3.020 -4.562 9.752 1.00 66.81 92 GLU A C 1
ATOM 713 O O . GLU A 1 92 ? -2.089 -3.951 9.211 1.00 66.81 92 GLU A O 1
ATOM 718 N N . ALA A 1 93 ? -2.795 -5.681 10.449 1.00 58.41 93 ALA A N 1
ATOM 719 C CA . ALA A 1 93 ? -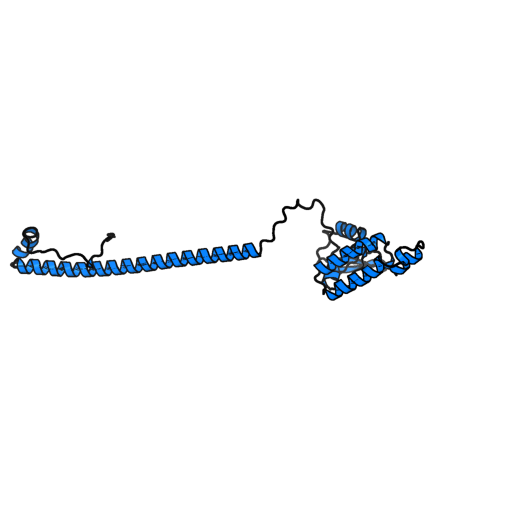1.476 -6.275 10.615 1.00 58.41 93 ALA A CA 1
ATOM 720 C C . ALA A 1 93 ? -0.986 -6.900 9.302 1.00 58.41 93 ALA A C 1
ATOM 722 O O . ALA A 1 93 ? -1.094 -8.101 9.046 1.00 58.41 93 ALA A O 1
ATOM 723 N N . PHE A 1 94 ? -0.346 -6.081 8.470 1.00 59.53 94 PHE A N 1
ATOM 724 C CA . PHE A 1 94 ? 0.486 -6.587 7.389 1.00 59.53 94 PHE A CA 1
ATOM 725 C C . PHE A 1 94 ? 1.626 -7.417 7.995 1.00 59.53 94 PHE A C 1
ATOM 727 O O . PHE A 1 94 ? 2.279 -6.956 8.936 1.00 59.53 94 PHE A O 1
ATOM 734 N N . PRO A 1 95 ? 1.913 -8.623 7.472 1.00 63.66 95 PRO A N 1
ATOM 735 C CA . PRO A 1 95 ? 3.025 -9.422 7.961 1.00 63.66 95 PRO A CA 1
ATOM 736 C C . PRO A 1 95 ? 4.303 -8.589 7.873 1.00 63.66 95 PRO A C 1
ATOM 738 O O . PRO A 1 95 ? 4.744 -8.221 6.781 1.00 63.66 95 PRO A O 1
ATOM 741 N N . ILE A 1 96 ? 4.886 -8.275 9.034 1.00 60.16 96 ILE A N 1
ATOM 742 C CA . ILE A 1 96 ? 6.173 -7.592 9.117 1.00 60.16 96 ILE A CA 1
ATOM 743 C C . ILE A 1 96 ? 7.179 -8.541 8.482 1.00 60.16 96 ILE A C 1
ATOM 745 O O . ILE A 1 96 ? 7.567 -9.559 9.058 1.00 60.16 96 ILE A O 1
ATOM 749 N N . ASN A 1 97 ? 7.552 -8.240 7.243 1.00 63.12 97 ASN A N 1
ATOM 750 C CA . ASN A 1 97 ? 8.580 -8.980 6.546 1.00 63.12 97 ASN A CA 1
ATOM 751 C C . ASN A 1 97 ? 9.879 -8.744 7.324 1.00 63.12 97 ASN A C 1
ATOM 753 O O . ASN A 1 97 ? 10.451 -7.660 7.237 1.00 63.12 97 ASN A O 1
ATOM 757 N N . MET A 1 98 ? 10.317 -9.745 8.097 1.00 66.25 98 MET A N 1
ATOM 758 C CA . MET A 1 98 ? 11.584 -9.793 8.850 1.00 66.25 98 MET A CA 1
ATOM 759 C C . MET A 1 98 ? 12.806 -9.838 7.913 1.00 66.25 98 MET A C 1
ATOM 761 O O . MET A 1 98 ? 13.798 -10.514 8.174 1.00 66.25 98 MET A O 1
ATOM 765 N N . ARG A 1 99 ? 12.718 -9.171 6.764 1.00 65.88 99 ARG A N 1
ATOM 766 C CA . ARG A 1 99 ? 13.849 -8.919 5.892 1.00 65.88 99 ARG A CA 1
ATOM 767 C C . ARG A 1 99 ? 14.674 -7.823 6.540 1.00 65.88 99 ARG A C 1
ATOM 769 O O . ARG A 1 99 ? 14.111 -6.851 7.043 1.00 65.88 99 ARG A O 1
ATOM 776 N N . ASP A 1 100 ? 15.992 -7.974 6.488 1.00 74.81 100 ASP A N 1
ATOM 777 C CA . ASP A 1 100 ? 16.893 -6.895 6.871 1.00 74.81 100 ASP A CA 1
ATOM 778 C C . ASP A 1 100 ? 16.454 -5.596 6.178 1.00 74.81 100 ASP A C 1
ATOM 780 O O . ASP A 1 100 ? 16.078 -5.634 4.993 1.00 74.81 100 ASP A O 1
ATOM 784 N N . PRO A 1 101 ? 16.458 -4.456 6.894 1.00 67.31 101 PRO A N 1
ATOM 785 C CA . PRO A 1 101 ? 16.103 -3.183 6.295 1.00 67.31 101 PRO A CA 1
ATOM 786 C C . PRO A 1 101 ? 16.955 -2.979 5.035 1.00 67.31 101 PRO A C 1
ATOM 788 O O . PRO A 1 101 ? 18.158 -3.253 5.058 1.00 67.31 101 PRO A O 1
ATOM 791 N N . PRO A 1 102 ? 16.354 -2.555 3.910 1.00 69.12 102 PRO A N 1
ATOM 792 C CA . PRO A 1 102 ? 17.089 -2.427 2.664 1.00 69.12 102 PRO A CA 1
ATOM 793 C C . PRO A 1 102 ? 18.270 -1.468 2.853 1.00 69.12 102 PRO A C 1
ATOM 795 O O . PRO A 1 102 ? 18.097 -0.284 3.128 1.00 69.12 102 PRO A O 1
ATOM 798 N N . ASN A 1 103 ? 19.487 -1.988 2.672 1.00 73.06 103 ASN A N 1
ATOM 799 C CA . ASN A 1 103 ? 20.732 -1.214 2.771 1.00 73.06 103 ASN A CA 1
ATOM 800 C C . ASN A 1 103 ? 20.928 -0.243 1.592 1.00 73.06 103 ASN A C 1
ATOM 802 O O . ASN A 1 103 ? 21.897 0.514 1.555 1.00 73.06 103 ASN A O 1
ATOM 806 N N . GLN A 1 104 ? 20.031 -0.282 0.607 1.00 66.06 104 GLN A N 1
ATOM 807 C CA . GLN A 1 104 ? 20.043 0.574 -0.569 1.00 66.06 104 GLN A CA 1
ATOM 808 C C . GLN A 1 104 ? 18.805 1.461 -0.552 1.00 66.06 104 GLN A C 1
ATOM 810 O O . GLN A 1 104 ? 17.695 0.997 -0.287 1.00 66.06 104 GLN A O 1
ATOM 815 N N . ARG A 1 105 ? 19.001 2.751 -0.844 1.00 65.12 105 ARG A N 1
ATOM 816 C CA . ARG A 1 105 ? 17.878 3.670 -1.033 1.00 65.12 105 ARG A CA 1
ATOM 817 C C . ARG A 1 105 ? 17.011 3.156 -2.187 1.00 65.12 105 ARG A C 1
ATOM 819 O O . ARG A 1 105 ? 17.578 2.779 -3.212 1.00 65.12 105 ARG A O 1
ATOM 826 N N . PRO A 1 106 ? 15.677 3.152 -2.042 1.00 69.00 106 PRO A N 1
ATOM 827 C CA . PRO A 1 106 ? 14.794 2.741 -3.122 1.00 69.00 106 PRO A CA 1
ATOM 828 C C . PRO A 1 106 ? 14.990 3.643 -4.346 1.00 69.00 106 PRO A C 1
ATOM 830 O O . PRO A 1 106 ? 15.140 4.861 -4.219 1.00 69.00 106 PRO A O 1
ATOM 833 N N . ASP A 1 107 ? 14.975 3.035 -5.529 1.00 79.31 107 ASP A N 1
ATOM 834 C CA . ASP A 1 107 ? 15.001 3.744 -6.805 1.00 79.31 107 ASP A CA 1
ATOM 835 C C . ASP A 1 107 ? 13.627 4.381 -7.057 1.00 79.31 107 ASP A C 1
ATOM 837 O O . ASP A 1 107 ? 12.709 3.753 -7.586 1.00 79.31 107 ASP A O 1
ATOM 841 N N . ILE A 1 108 ? 13.467 5.629 -6.612 1.00 81.31 108 ILE A N 1
ATOM 842 C CA . ILE A 1 108 ? 12.225 6.394 -6.751 1.00 81.31 108 ILE A CA 1
ATOM 843 C C . ILE A 1 108 ? 12.347 7.323 -7.973 1.00 81.31 108 ILE A C 1
ATOM 845 O O . ILE A 1 108 ? 13.262 8.150 -8.003 1.00 81.31 108 ILE A O 1
ATOM 849 N N . PRO A 1 109 ? 11.436 7.232 -8.964 1.00 85.88 109 PRO A N 1
ATOM 850 C CA . PRO A 1 109 ? 11.385 8.171 -10.086 1.00 85.88 109 PRO A CA 1
ATOM 851 C C . PRO A 1 109 ? 11.151 9.617 -9.635 1.00 85.88 109 PRO A C 1
ATOM 853 O O . PRO A 1 109 ? 10.599 9.870 -8.564 1.00 85.88 109 PRO A O 1
ATOM 856 N N . CYS A 1 110 ? 11.515 10.589 -10.474 1.00 84.06 110 CYS A N 1
ATOM 857 C CA . CYS A 1 110 ? 11.288 12.001 -10.161 1.00 84.06 110 CYS A CA 1
ATOM 858 C C . CYS A 1 110 ? 9.786 12.338 -10.025 1.00 84.06 110 CYS A C 1
ATOM 860 O O . CYS A 1 110 ? 8.912 11.642 -10.547 1.00 84.06 110 CYS A O 1
ATOM 862 N N . VAL A 1 111 ? 9.473 13.446 -9.343 1.00 84.06 111 VAL A N 1
ATOM 863 C CA . VAL A 1 111 ? 8.083 13.864 -9.061 1.00 84.06 111 VAL A CA 1
ATOM 864 C C . VAL A 1 111 ? 7.262 14.036 -10.346 1.00 84.06 111 VAL A C 1
ATOM 866 O O . VAL A 1 111 ? 6.116 13.592 -10.408 1.00 84.06 111 VAL A O 1
ATOM 869 N N . TYR A 1 112 ? 7.864 14.608 -11.395 1.00 84.62 112 TYR A N 1
ATOM 870 C CA . TYR A 1 112 ? 7.244 14.737 -12.719 1.00 84.62 112 TYR A CA 1
ATOM 871 C C . TYR A 1 112 ? 6.802 13.374 -13.282 1.00 84.62 112 TYR A C 1
ATOM 873 O O . TYR A 1 112 ? 5.652 13.213 -13.698 1.00 84.62 112 TYR A O 1
ATOM 881 N N . ALA A 1 113 ? 7.690 12.376 -13.235 1.00 88.62 113 ALA A N 1
ATOM 882 C CA . ALA A 1 113 ? 7.415 11.023 -13.707 1.00 88.62 113 ALA A CA 1
ATOM 883 C C . ALA A 1 113 ? 6.282 10.359 -12.915 1.00 88.62 113 ALA A C 1
ATOM 885 O O . ALA A 1 113 ? 5.345 9.813 -13.499 1.00 88.62 113 ALA A O 1
ATOM 886 N N . LEU A 1 114 ? 6.321 10.464 -11.584 1.00 87.88 114 LEU A N 1
ATOM 887 C CA . LEU A 1 114 ? 5.277 9.921 -10.714 1.00 87.88 114 LEU A CA 1
ATOM 888 C C . LEU A 1 114 ? 3.908 10.551 -10.992 1.00 87.88 114 LEU A C 1
ATOM 890 O O . LEU A 1 114 ? 2.904 9.839 -11.018 1.00 87.88 114 LEU A O 1
ATOM 894 N N . LYS A 1 115 ? 3.853 11.867 -11.217 1.00 88.19 115 LYS A N 1
ATOM 895 C CA . LYS A 1 115 ? 2.605 12.573 -11.524 1.00 88.19 115 LYS A CA 1
ATOM 896 C C . LYS A 1 115 ? 2.011 12.127 -12.859 1.00 88.19 115 LYS A C 1
ATOM 898 O O . LYS A 1 115 ? 0.840 11.765 -12.897 1.00 88.19 115 LYS A O 1
ATOM 903 N N . ARG A 1 116 ? 2.820 12.065 -13.922 1.00 90.25 116 ARG A N 1
ATOM 904 C CA . ARG A 1 116 ? 2.386 11.569 -15.244 1.00 90.25 116 ARG A CA 1
ATOM 905 C C . ARG A 1 116 ? 1.812 10.158 -15.162 1.00 90.25 116 ARG A C 1
ATOM 907 O O . ARG A 1 116 ? 0.743 9.893 -15.704 1.00 90.25 116 ARG A O 1
ATOM 914 N N . LEU A 1 117 ? 2.495 9.279 -14.427 1.00 91.38 117 LEU A N 1
ATOM 915 C CA . LEU A 1 117 ? 2.042 7.909 -14.216 1.00 91.38 117 LEU A CA 1
ATOM 916 C C . LEU A 1 117 ? 0.725 7.863 -13.437 1.00 91.38 117 LEU A C 1
ATOM 918 O O . LEU A 1 117 ? -0.165 7.117 -13.821 1.00 91.38 117 LEU A O 1
ATOM 922 N N . LYS A 1 118 ? 0.541 8.681 -12.395 1.00 90.06 118 LYS A N 1
ATOM 923 C CA . LYS A 1 118 ? -0.752 8.772 -11.688 1.00 90.06 118 LYS A CA 1
ATOM 924 C C . LYS A 1 118 ? -1.885 9.278 -12.582 1.00 90.06 118 LYS A C 1
ATOM 926 O O . LYS A 1 118 ? -3.018 8.839 -12.428 1.00 90.06 118 LYS A O 1
ATOM 931 N N . GLU A 1 119 ? -1.586 10.179 -13.513 1.00 90.44 119 GLU A N 1
ATOM 932 C CA . GLU A 1 119 ? -2.551 10.711 -14.484 1.00 90.44 119 GLU A CA 1
ATOM 933 C C . GLU A 1 119 ? -2.895 9.713 -15.605 1.00 90.44 119 GLU A C 1
ATOM 935 O O . GLU A 1 119 ? -3.756 10.001 -16.434 1.00 90.44 119 GLU A O 1
ATOM 940 N N . GLY A 1 120 ? -2.241 8.546 -15.661 1.00 88.94 120 GLY A N 1
ATOM 941 C CA . GLY A 1 120 ? -2.448 7.588 -16.749 1.00 88.94 120 GLY A CA 1
ATOM 942 C C . GLY A 1 120 ? -1.844 8.044 -18.082 1.00 88.94 120 GLY A C 1
ATOM 943 O O . GLY A 1 120 ? -2.230 7.545 -19.138 1.00 88.94 120 GLY A O 1
ATOM 944 N N . VAL A 1 121 ? -0.931 9.019 -18.051 1.00 91.00 121 VAL A N 1
ATOM 945 C CA . VAL A 1 121 ? -0.294 9.588 -19.241 1.00 91.00 121 VAL A CA 1
ATOM 946 C C . VAL A 1 121 ? 1.018 8.863 -19.505 1.00 91.00 121 VAL A C 1
ATOM 948 O O . VAL A 1 121 ? 1.764 8.551 -18.576 1.00 91.00 121 VAL A O 1
ATOM 951 N N . TYR A 1 122 ? 1.308 8.616 -20.784 1.00 90.19 122 TYR A N 1
ATOM 952 C CA . TYR A 1 122 ? 2.588 8.053 -21.195 1.00 90.19 122 TYR A CA 1
ATOM 953 C C . TYR A 1 122 ? 3.757 8.886 -20.656 1.00 90.19 122 TYR A C 1
ATOM 955 O O . TYR A 1 122 ? 3.731 10.120 -20.673 1.00 90.19 122 TYR A O 1
ATOM 963 N N . LEU A 1 123 ? 4.775 8.181 -20.182 1.00 91.81 123 LEU A N 1
ATOM 964 C CA . LEU A 1 123 ? 6.006 8.739 -19.657 1.00 91.81 123 LEU A CA 1
ATOM 965 C C . LEU A 1 123 ? 7.161 8.155 -20.466 1.00 91.81 123 LEU A C 1
ATOM 967 O O . LEU A 1 123 ? 7.203 6.950 -20.694 1.00 91.81 123 LEU A O 1
ATOM 971 N N . GLU A 1 124 ? 8.099 9.003 -20.865 1.00 92.75 124 GLU A N 1
ATOM 972 C CA . GLU A 1 124 ? 9.299 8.581 -21.580 1.00 92.75 124 GLU A CA 1
ATOM 973 C C . GLU A 1 124 ? 10.162 7.650 -20.699 1.00 92.75 124 GLU A C 1
ATOM 975 O O . GLU A 1 124 ? 10.357 7.894 -19.500 1.00 92.75 124 GLU A O 1
ATOM 980 N N . LEU A 1 125 ? 10.691 6.572 -21.283 1.00 93.12 125 LEU A N 1
ATOM 981 C CA . LEU A 1 125 ? 11.376 5.487 -20.569 1.00 93.12 125 LEU A CA 1
ATOM 982 C C . LEU A 1 125 ? 12.671 5.950 -19.890 1.00 93.12 125 LEU A C 1
ATOM 984 O O . LEU A 1 125 ? 13.054 5.380 -18.865 1.00 93.12 125 LEU A O 1
ATOM 988 N N . TYR A 1 126 ? 13.296 7.022 -20.392 1.00 92.75 126 TYR A N 1
ATOM 989 C CA . TYR A 1 126 ? 14.472 7.657 -19.785 1.00 92.75 126 TYR A CA 1
ATOM 990 C C . TYR A 1 126 ? 14.302 7.892 -18.275 1.00 92.75 126 TYR A C 1
ATOM 992 O O . TYR A 1 126 ? 15.209 7.593 -17.499 1.00 92.75 126 TYR A O 1
ATOM 1000 N N . TYR A 1 127 ? 13.125 8.356 -17.834 1.00 90.25 127 TYR A N 1
ATOM 1001 C CA . TYR A 1 127 ? 12.863 8.664 -16.421 1.00 90.25 127 TYR A CA 1
ATOM 1002 C C . TYR A 1 127 ? 12.906 7.437 -15.498 1.00 90.25 127 TYR A C 1
ATOM 1004 O O . TYR A 1 127 ? 13.040 7.588 -14.283 1.00 90.25 127 TYR A O 1
ATOM 1012 N N . LEU A 1 128 ? 12.781 6.235 -16.062 1.00 91.25 128 LEU A N 1
ATOM 1013 C CA . LEU A 1 128 ? 12.867 4.957 -15.351 1.00 91.25 128 LEU A CA 1
ATOM 1014 C C . LEU A 1 128 ? 14.176 4.206 -15.650 1.00 91.25 128 LEU A C 1
ATOM 1016 O O . LEU A 1 128 ? 14.450 3.159 -15.054 1.00 91.25 128 LEU A O 1
ATOM 1020 N N . GLY A 1 129 ? 15.004 4.743 -16.547 1.00 89.19 129 GLY A N 1
ATOM 1021 C CA . GLY A 1 129 ? 16.375 4.306 -16.773 1.00 89.19 129 GLY A CA 1
ATOM 1022 C C . GLY A 1 129 ? 17.287 4.655 -15.594 1.00 89.19 129 GLY A C 1
ATOM 1023 O O . GLY A 1 129 ? 16.934 5.443 -14.718 1.00 89.19 129 GLY A O 1
ATOM 1024 N N . CYS A 1 130 ? 18.479 4.056 -15.555 1.00 87.69 130 CYS A N 1
ATOM 1025 C CA . CYS A 1 130 ? 19.440 4.303 -14.474 1.00 87.69 130 CYS A CA 1
ATOM 1026 C C . CYS A 1 130 ? 19.827 5.789 -14.376 1.00 87.69 130 CYS A C 1
ATOM 1028 O O . CYS A 1 130 ? 19.792 6.346 -13.285 1.00 87.69 130 CYS A O 1
ATOM 1030 N N . GLU A 1 131 ? 20.093 6.445 -15.511 1.00 86.81 131 GLU A N 1
ATOM 1031 C CA . GLU A 1 131 ? 20.430 7.876 -15.548 1.00 86.81 131 GLU A CA 1
ATOM 1032 C C . GLU A 1 131 ? 19.288 8.760 -15.023 1.00 86.81 131 GLU A C 1
ATOM 1034 O O . GLU A 1 131 ? 19.520 9.645 -14.200 1.00 86.81 131 GLU A O 1
ATOM 1039 N N . GLY A 1 132 ? 18.044 8.499 -15.443 1.00 87.06 132 GLY A N 1
ATOM 1040 C CA . GLY A 1 132 ? 16.875 9.242 -14.966 1.00 87.06 132 GLY A CA 1
ATOM 1041 C C . GLY A 1 132 ? 16.630 9.065 -13.465 1.00 87.06 132 GLY A C 1
ATOM 1042 O O . GLY A 1 132 ? 16.300 10.030 -12.774 1.00 87.06 132 GLY A O 1
ATOM 1043 N N . LEU A 1 133 ? 16.851 7.858 -12.939 1.00 88.06 133 LEU A N 1
ATOM 1044 C CA . LEU A 1 133 ? 16.738 7.568 -11.507 1.00 88.06 133 LEU A CA 1
ATOM 1045 C C . LEU A 1 133 ? 17.863 8.218 -10.692 1.00 88.06 133 LEU A C 1
ATOM 1047 O O . LEU A 1 133 ? 17.607 8.745 -9.611 1.00 88.06 133 LEU A O 1
ATOM 1051 N N . ASP A 1 134 ? 19.095 8.235 -11.195 1.00 86.19 134 ASP A N 1
ATOM 1052 C CA . ASP A 1 134 ? 20.216 8.891 -10.514 1.00 86.19 134 ASP A CA 1
ATOM 1053 C C . ASP A 1 134 ? 20.094 10.424 -10.545 1.00 86.19 134 ASP A C 1
ATOM 1055 O O . ASP A 1 134 ? 20.370 11.097 -9.542 1.00 86.19 134 ASP A O 1
ATOM 1059 N N . ALA A 1 135 ? 19.573 10.983 -11.641 1.00 82.94 135 ALA A N 1
ATOM 1060 C CA . ALA A 1 135 ? 19.172 12.386 -11.708 1.00 82.94 135 ALA A CA 1
ATOM 1061 C C . ALA A 1 135 ? 18.081 12.693 -10.666 1.00 82.94 135 ALA A C 1
ATOM 1063 O O . ALA A 1 135 ? 18.209 13.641 -9.885 1.00 82.94 135 ALA A O 1
ATOM 1064 N N . ALA A 1 136 ? 17.062 11.832 -10.563 1.00 82.00 136 ALA A N 1
ATOM 1065 C CA . ALA A 1 136 ? 16.007 11.964 -9.564 1.00 82.00 136 ALA A CA 1
ATOM 1066 C C . ALA A 1 136 ? 16.550 11.914 -8.126 1.00 82.00 136 ALA A C 1
ATOM 1068 O O . ALA A 1 136 ? 16.128 12.720 -7.300 1.00 82.00 136 ALA A O 1
ATOM 1069 N N . LYS A 1 137 ? 17.521 11.038 -7.822 1.00 80.12 137 LYS A N 1
ATOM 1070 C CA . LYS A 1 137 ? 18.174 10.963 -6.497 1.00 80.12 137 LYS A CA 1
ATOM 1071 C C . LYS A 1 137 ? 18.900 12.251 -6.122 1.00 80.12 137 LYS A C 1
ATOM 1073 O O . LYS A 1 137 ? 18.913 12.612 -4.948 1.00 80.12 137 LYS A O 1
ATOM 1078 N N . THR A 1 138 ? 19.496 12.932 -7.098 1.00 74.62 138 THR A N 1
ATOM 1079 C CA . THR A 1 138 ? 20.229 14.190 -6.876 1.00 74.62 138 THR A CA 1
ATOM 1080 C C . THR A 1 138 ? 19.276 15.347 -6.561 1.00 74.62 138 THR A C 1
ATOM 1082 O O . THR A 1 138 ? 19.597 16.213 -5.749 1.00 74.62 138 THR A O 1
ATOM 1085 N N . THR A 1 139 ? 18.077 15.329 -7.147 1.00 68.12 139 THR A N 1
ATOM 1086 C CA . THR A 1 139 ? 17.034 16.349 -6.930 1.00 68.12 139 THR A CA 1
ATOM 1087 C C . THR A 1 139 ? 16.062 15.962 -5.795 1.00 68.12 139 THR A C 1
ATOM 1089 O O . THR A 1 139 ? 15.278 16.795 -5.325 1.00 68.12 139 THR A O 1
ATOM 1092 N N . ALA A 1 140 ? 16.116 14.717 -5.303 1.00 61.62 140 ALA A N 1
ATOM 1093 C CA . ALA A 1 140 ? 15.284 14.207 -4.213 1.00 61.62 140 ALA A CA 1
ATOM 1094 C C . ALA A 1 140 ? 15.541 14.990 -2.912 1.00 61.62 140 ALA A C 1
ATOM 1096 O O . ALA A 1 140 ? 16.593 14.873 -2.286 1.00 61.62 140 ALA A O 1
ATOM 1097 N N . GLY A 1 141 ? 14.556 15.800 -2.509 1.00 57.00 141 GLY A N 1
ATOM 1098 C CA . GLY A 1 141 ? 14.610 16.677 -1.330 1.00 57.00 141 GLY A CA 1
ATOM 1099 C C . GLY A 1 141 ? 14.541 18.177 -1.643 1.00 57.00 141 GLY A C 1
ATOM 1100 O O . GLY A 1 141 ? 14.245 18.961 -0.748 1.00 57.00 141 GLY A O 1
ATOM 1101 N N . GLN A 1 142 ? 14.750 18.588 -2.900 1.00 54.97 142 GLN A N 1
ATOM 1102 C CA . GLN A 1 142 ? 14.629 19.994 -3.326 1.00 54.97 142 GLN A CA 1
ATOM 1103 C C . GLN A 1 142 ? 13.238 20.354 -3.870 1.00 54.97 142 GLN A C 1
ATOM 1105 O O . GLN A 1 142 ? 12.883 21.529 -3.952 1.00 54.97 142 GLN A O 1
ATOM 1110 N N . ALA A 1 143 ? 12.449 19.353 -4.258 1.00 52.97 143 ALA A N 1
ATOM 1111 C CA . ALA A 1 143 ? 11.123 19.520 -4.837 1.00 52.97 143 ALA A CA 1
ATOM 1112 C C . ALA A 1 143 ? 10.065 18.935 -3.894 1.00 52.97 143 ALA A C 1
ATOM 1114 O O . ALA A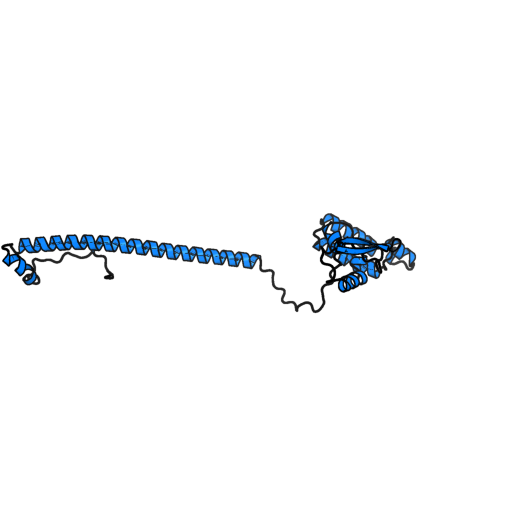 1 143 ? 9.821 17.731 -3.892 1.00 52.97 143 ALA A O 1
ATOM 1115 N N . LEU A 1 144 ? 9.431 19.791 -3.092 1.00 55.25 144 LEU A N 1
ATOM 1116 C CA . LEU A 1 144 ? 8.085 19.496 -2.602 1.00 55.25 144 LEU A CA 1
ATOM 1117 C C . LEU A 1 144 ? 7.139 19.571 -3.812 1.00 55.25 144 LEU A C 1
ATOM 1119 O O . LEU A 1 144 ? 7.288 20.471 -4.637 1.00 55.25 144 LEU A O 1
ATOM 1123 N N . ASP A 1 145 ? 6.195 18.634 -3.931 1.00 56.12 145 ASP A N 1
ATOM 1124 C CA . ASP A 1 145 ? 5.264 18.510 -5.074 1.00 56.12 145 ASP A CA 1
ATOM 1125 C C . ASP A 1 145 ? 4.482 19.817 -5.358 1.00 56.12 145 ASP A C 1
ATOM 1127 O O . ASP A 1 145 ? 4.189 20.148 -6.509 1.00 56.12 145 ASP A O 1
ATOM 1131 N N . GLU A 1 146 ? 4.252 20.619 -4.311 1.00 60.06 146 GLU A N 1
ATOM 1132 C CA . GLU A 1 146 ? 3.565 21.921 -4.347 1.00 60.06 146 GLU A CA 1
ATOM 1133 C C . GLU A 1 146 ? 4.505 23.141 -4.441 1.00 60.06 146 GLU A C 1
ATOM 1135 O O . GLU A 1 146 ? 4.051 24.283 -4.512 1.00 60.06 146 GLU A O 1
ATOM 1140 N N . GLY A 1 147 ? 5.824 22.938 -4.438 1.00 66.25 147 GLY A N 1
ATOM 1141 C CA . GLY A 1 147 ? 6.797 24.025 -4.525 1.00 66.25 147 GLY A CA 1
ATOM 1142 C C . GLY A 1 147 ? 6.852 24.635 -5.927 1.00 66.25 147 GLY A C 1
ATOM 1143 O O . GLY A 1 147 ? 6.873 23.918 -6.928 1.00 66.25 147 GLY A O 1
ATOM 1144 N N . LEU A 1 148 ? 6.924 25.964 -6.019 1.00 75.06 148 LEU A N 1
ATOM 1145 C CA . LEU A 1 148 ? 7.201 26.650 -7.280 1.00 75.06 148 LEU A CA 1
ATOM 1146 C C . LEU A 1 148 ? 8.712 26.686 -7.535 1.00 75.06 148 LEU A C 1
ATOM 1148 O O . LEU A 1 148 ? 9.481 27.118 -6.678 1.00 75.06 148 LEU A O 1
ATOM 1152 N N . GLN A 1 149 ? 9.137 26.270 -8.726 1.00 73.12 149 GLN A N 1
ATOM 1153 C CA . GLN A 1 149 ? 10.509 26.422 -9.198 1.00 73.12 149 GLN A CA 1
ATOM 1154 C C . GLN A 1 149 ? 10.602 27.506 -10.277 1.00 73.12 149 GLN A C 1
ATOM 1156 O O . GLN A 1 149 ? 9.763 27.544 -11.183 1.00 73.12 149 GLN A O 1
ATOM 1161 N N . PRO A 1 150 ? 11.633 28.367 -10.218 1.00 79.69 150 PRO A N 1
ATOM 1162 C CA . PRO A 1 150 ? 11.877 29.339 -11.265 1.00 79.69 150 PRO A CA 1
ATOM 1163 C C . PRO A 1 150 ? 12.461 28.633 -12.495 1.00 79.69 150 PRO A C 1
ATOM 1165 O O . PRO A 1 150 ? 13.400 27.836 -12.404 1.00 79.69 150 PRO A O 1
ATOM 1168 N N . VAL A 1 151 ? 11.907 28.951 -13.657 1.00 77.94 151 VAL A N 1
ATOM 1169 C CA . VAL A 1 151 ? 12.435 28.624 -14.979 1.00 77.94 151 VAL A CA 1
ATOM 1170 C C . VAL A 1 151 ? 12.831 29.934 -15.632 1.00 77.94 151 VAL A C 1
ATOM 1172 O O . VAL A 1 151 ? 12.022 30.856 -15.729 1.00 77.94 151 VAL A O 1
ATOM 1175 N N . ILE A 1 152 ? 14.092 30.023 -16.038 1.00 80.75 152 ILE A N 1
ATOM 1176 C CA . ILE A 1 152 ? 14.638 31.194 -16.716 1.00 80.75 152 ILE A CA 1
ATOM 1177 C C . ILE A 1 152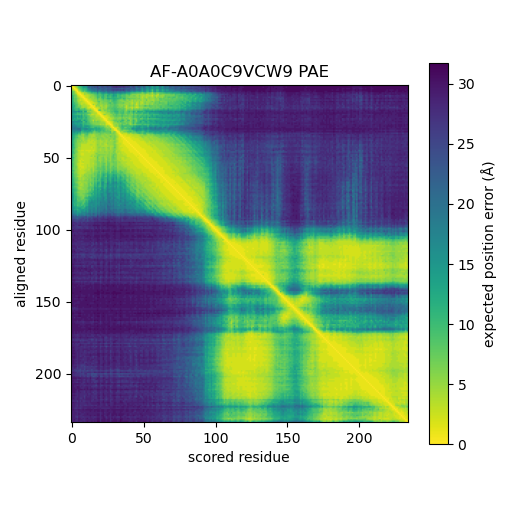 ? 14.589 30.908 -18.211 1.00 80.75 152 ILE A C 1
ATOM 1179 O O . ILE A 1 152 ? 15.149 29.909 -18.664 1.00 80.75 152 ILE A O 1
ATOM 1183 N N . ASP A 1 153 ? 13.912 31.770 -18.962 1.00 76.56 153 ASP A N 1
ATOM 1184 C CA . ASP A 1 153 ? 13.951 31.738 -20.419 1.00 76.56 153 ASP A CA 1
ATOM 1185 C C . ASP A 1 153 ? 15.375 32.103 -20.879 1.00 76.56 153 ASP A C 1
ATOM 1187 O O . ASP A 1 153 ? 15.845 33.210 -20.592 1.00 76.56 153 ASP A O 1
ATOM 1191 N N . PRO A 1 154 ? 16.082 31.202 -21.582 1.00 73.00 154 PRO A N 1
ATOM 1192 C CA . PRO A 1 154 ? 17.459 31.442 -22.000 1.00 73.00 154 PRO A CA 1
ATOM 1193 C C . PRO A 1 154 ? 17.594 32.546 -23.062 1.00 73.00 154 PRO A C 1
ATOM 1195 O O . PRO A 1 154 ? 18.693 33.061 -23.253 1.00 73.00 154 PRO A O 1
ATOM 1198 N N . VAL A 1 155 ? 16.511 32.914 -23.755 1.00 78.06 155 VAL A N 1
ATOM 1199 C CA . VAL A 1 155 ? 16.499 33.921 -24.828 1.00 78.06 155 VAL A CA 1
ATOM 1200 C C . VAL A 1 155 ? 16.110 35.295 -24.293 1.00 78.06 155 VAL A C 1
ATOM 1202 O O . VAL A 1 155 ? 16.741 36.292 -24.639 1.00 78.06 155 VAL A O 1
ATOM 1205 N N . THR A 1 156 ? 15.076 35.364 -23.454 1.00 81.81 156 THR A N 1
ATOM 1206 C CA . THR A 1 156 ? 14.549 36.646 -22.948 1.00 81.81 156 THR A CA 1
ATOM 1207 C C . THR A 1 156 ? 15.066 37.015 -21.557 1.00 81.81 156 THR A C 1
ATOM 1209 O O . THR A 1 156 ? 14.924 38.164 -21.140 1.00 81.81 156 THR A O 1
ATOM 1212 N N . GLY A 1 157 ? 15.659 36.066 -20.824 1.00 80.62 157 GLY A N 1
ATOM 1213 C CA . GLY A 1 157 ? 16.101 36.248 -19.439 1.00 80.62 157 GLY A CA 1
ATOM 1214 C C . GLY A 1 157 ? 14.954 36.390 -18.431 1.00 80.62 157 GLY A C 1
ATOM 1215 O O . GLY A 1 157 ? 15.205 36.623 -17.249 1.00 80.62 157 GLY A O 1
ATOM 1216 N N . GLY A 1 158 ? 13.699 36.261 -18.875 1.00 79.19 158 GLY A N 1
ATOM 1217 C CA . GLY A 1 158 ? 12.525 36.322 -18.011 1.00 79.19 158 GLY A CA 1
ATOM 1218 C C . GLY A 1 158 ? 12.431 35.094 -17.108 1.00 79.19 158 GLY A C 1
ATOM 1219 O O . GLY A 1 158 ? 12.668 33.970 -17.550 1.00 79.19 158 GLY A O 1
ATOM 1220 N N . SER A 1 159 ? 12.066 35.294 -15.840 1.00 85.19 159 SER A N 1
ATOM 1221 C CA . SER A 1 159 ? 11.793 34.200 -14.908 1.00 85.19 159 SER A CA 1
ATOM 1222 C C . SER A 1 159 ? 10.291 33.919 -14.828 1.00 85.19 159 SER A C 1
ATOM 1224 O O . SER A 1 159 ? 9.483 34.804 -14.556 1.00 85.19 159 SER A O 1
ATOM 1226 N N . THR A 1 160 ? 9.914 32.664 -15.063 1.00 82.69 160 THR A N 1
ATOM 1227 C CA . THR A 1 160 ? 8.553 32.150 -14.856 1.00 82.69 160 THR A CA 1
ATOM 1228 C C . THR A 1 160 ? 8.580 31.126 -13.733 1.00 82.69 160 THR A C 1
ATOM 1230 O O . THR A 1 160 ? 9.510 30.333 -13.636 1.00 82.69 160 THR A O 1
ATOM 1233 N N . TRP A 1 161 ? 7.563 31.123 -12.879 1.00 80.31 161 TRP A N 1
ATOM 1234 C CA . TRP A 1 161 ? 7.435 30.145 -11.804 1.00 80.31 161 TRP A CA 1
ATOM 1235 C C . TRP A 1 161 ? 6.497 29.027 -12.243 1.00 80.31 161 TRP A C 1
ATOM 1237 O O . TRP A 1 161 ? 5.351 29.291 -12.602 1.00 80.31 161 TRP A O 1
ATOM 1247 N N . ILE A 1 162 ? 6.974 27.785 -12.215 1.00 76.25 162 ILE A N 1
ATOM 1248 C CA . ILE A 1 162 ? 6.160 26.599 -12.505 1.00 76.25 162 ILE A CA 1
ATOM 1249 C C . ILE A 1 162 ? 6.162 25.663 -11.303 1.00 76.25 162 ILE A C 1
ATOM 1251 O O . ILE A 1 162 ? 7.105 25.664 -10.516 1.00 76.25 162 ILE A O 1
ATOM 1255 N N . ALA A 1 163 ? 5.124 24.841 -11.161 1.00 74.38 163 ALA A N 1
ATOM 1256 C CA . ALA A 1 163 ? 5.134 23.778 -10.162 1.00 74.38 163 ALA A CA 1
ATOM 1257 C C . ALA A 1 163 ? 6.337 22.850 -10.393 1.00 74.38 163 ALA A C 1
ATOM 1259 O O . ALA A 1 163 ? 6.635 22.493 -11.537 1.00 74.38 163 ALA A O 1
ATOM 1260 N N . ALA A 1 164 ? 7.008 22.426 -9.322 1.00 68.38 164 ALA A N 1
ATOM 1261 C CA . ALA A 1 164 ? 8.147 21.514 -9.399 1.00 68.38 164 ALA A CA 1
ATOM 1262 C C . ALA A 1 164 ? 7.789 20.213 -10.140 1.00 68.38 164 ALA A C 1
ATOM 1264 O O . ALA A 1 164 ? 8.598 19.684 -10.896 1.00 68.38 164 ALA A O 1
ATOM 1265 N N . SER A 1 165 ? 6.542 19.755 -10.003 1.00 66.19 165 SER A N 1
ATOM 1266 C CA . SER A 1 165 ? 6.002 18.589 -10.708 1.00 66.19 165 SER A CA 1
ATOM 1267 C C . SER A 1 165 ? 5.780 18.781 -12.212 1.00 66.19 165 SER A C 1
ATOM 1269 O O . SER A 1 165 ? 5.583 17.800 -12.922 1.00 66.19 165 SER A O 1
ATOM 1271 N N . ALA A 1 166 ? 5.817 20.015 -12.719 1.00 68.38 166 ALA A N 1
ATOM 1272 C CA . ALA A 1 166 ? 5.719 20.324 -14.147 1.00 68.38 166 ALA A CA 1
ATOM 1273 C C . ALA A 1 166 ? 7.092 20.471 -14.823 1.00 68.38 166 ALA A C 1
ATOM 1275 O O . ALA A 1 166 ? 7.171 20.535 -16.051 1.00 68.38 166 ALA A O 1
ATOM 1276 N N . LYS A 1 167 ? 8.177 20.539 -14.044 1.00 72.69 167 LYS A N 1
ATOM 1277 C CA . LYS A 1 167 ? 9.522 20.735 -14.577 1.00 72.69 167 LYS A CA 1
ATOM 1278 C C . LYS A 1 167 ? 10.105 19.407 -15.057 1.00 72.69 167 LYS A C 1
ATOM 1280 O O . LYS A 1 167 ? 10.252 18.464 -14.286 1.00 72.69 167 LYS A O 1
ATOM 1285 N N . ARG A 1 168 ? 10.472 19.363 -16.337 1.00 70.94 168 ARG A N 1
ATOM 1286 C CA . ARG A 1 168 ? 11.289 18.291 -16.916 1.00 70.94 168 ARG A CA 1
ATOM 1287 C C . ARG A 1 168 ? 12.764 18.574 -16.642 1.00 70.94 168 ARG A C 1
ATOM 1289 O O . ARG A 1 168 ? 13.183 19.730 -16.712 1.00 70.94 168 ARG A O 1
ATOM 1296 N N . ASP A 1 169 ? 13.553 17.535 -16.388 1.00 67.25 169 ASP A N 1
ATOM 1297 C CA . ASP A 1 169 ? 15.011 17.660 -16.419 1.00 67.25 169 ASP A CA 1
ATOM 1298 C C . ASP A 1 169 ? 15.457 17.954 -17.853 1.00 67.25 169 ASP A C 1
ATOM 1300 O O . ASP A 1 169 ? 15.242 17.151 -18.753 1.00 67.25 169 ASP A O 1
ATOM 1304 N N . THR A 1 170 ? 16.036 19.130 -18.091 1.00 63.34 170 THR A N 1
ATOM 1305 C CA . THR A 1 170 ? 16.393 19.587 -19.445 1.00 63.34 170 THR A CA 1
ATOM 1306 C C . THR A 1 170 ? 17.816 19.230 -19.856 1.00 63.34 170 THR A C 1
ATOM 1308 O O . THR A 1 170 ? 18.117 19.237 -21.042 1.00 63.34 170 THR A O 1
ATOM 1311 N N . ASN A 1 171 ? 18.705 18.945 -18.900 1.00 65.31 171 ASN A N 1
ATOM 1312 C CA . ASN A 1 171 ? 20.142 18.871 -19.184 1.00 65.31 171 ASN A CA 1
ATOM 1313 C C . ASN A 1 171 ? 20.618 17.488 -19.645 1.00 65.31 171 ASN A C 1
ATOM 1315 O O . ASN A 1 171 ? 21.636 17.409 -20.325 1.00 65.31 171 ASN A O 1
ATOM 1319 N N . SER A 1 172 ? 19.914 16.414 -19.281 1.00 74.62 172 SER A N 1
ATOM 1320 C CA . SER A 1 172 ? 20.325 15.032 -19.578 1.00 74.62 172 SER A CA 1
ATOM 1321 C C . SER A 1 172 ? 19.200 14.151 -20.125 1.00 74.62 172 SER A C 1
ATOM 1323 O O . SER A 1 172 ? 19.398 12.958 -20.313 1.00 74.62 172 SER A O 1
ATOM 1325 N N . PHE A 1 173 ? 18.016 14.716 -20.371 1.00 84.50 173 PHE A N 1
ATOM 1326 C CA . PHE A 1 173 ? 16.871 13.963 -20.874 1.00 84.50 173 PHE A CA 1
ATOM 1327 C C . PHE A 1 173 ? 17.113 13.428 -22.290 1.00 84.50 173 PHE A C 1
ATOM 1329 O O . PHE A 1 173 ? 17.510 14.178 -23.183 1.00 84.50 173 PHE A O 1
ATOM 1336 N N . LYS A 1 174 ? 16.810 12.140 -22.486 1.00 88.31 174 LYS A N 1
ATOM 1337 C CA . LYS A 1 174 ? 16.813 11.455 -23.783 1.00 88.31 174 LYS A CA 1
ATOM 1338 C C . LYS A 1 174 ? 15.381 11.079 -24.160 1.00 88.31 174 LYS A C 1
ATOM 1340 O O . LYS A 1 174 ? 14.606 10.663 -23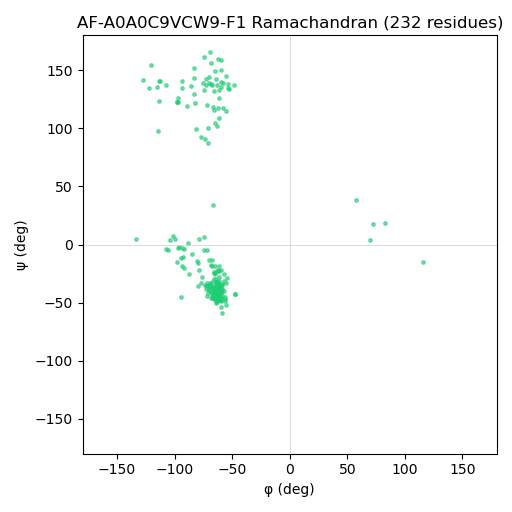.297 1.00 88.31 174 LYS A O 1
ATOM 1345 N N . ARG A 1 175 ? 15.032 11.213 -25.440 1.00 88.81 175 ARG A N 1
ATOM 1346 C CA . ARG A 1 175 ? 13.792 10.634 -25.977 1.00 88.81 175 ARG A CA 1
ATOM 1347 C C . ARG A 1 175 ? 13.952 9.125 -26.116 1.00 88.81 175 ARG A C 1
ATOM 1349 O O . ARG A 1 175 ? 15.076 8.638 -26.160 1.00 88.81 175 ARG A O 1
ATOM 1356 N N . ASP A 1 176 ? 12.840 8.403 -26.223 1.00 89.88 176 ASP A N 1
ATOM 1357 C CA . ASP A 1 176 ? 12.868 6.938 -26.343 1.00 89.88 176 ASP A CA 1
ATOM 1358 C C . ASP A 1 176 ? 13.666 6.468 -27.575 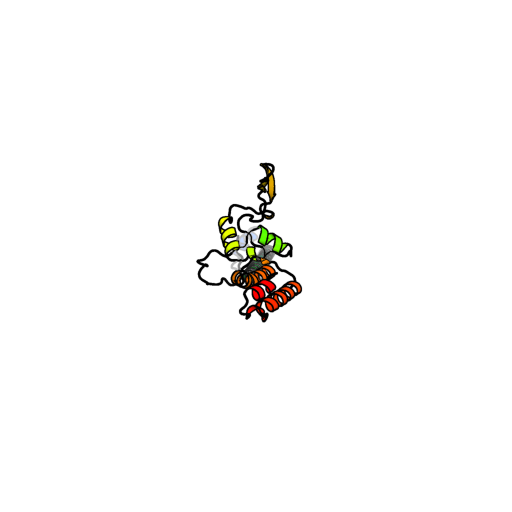1.00 89.88 176 ASP A C 1
ATOM 1360 O O . ASP A 1 176 ? 14.402 5.491 -27.482 1.00 89.88 176 ASP A O 1
ATOM 1364 N N . GLU A 1 177 ? 13.611 7.229 -28.675 1.00 89.12 177 GLU A N 1
ATOM 1365 C CA . GLU A 1 177 ? 14.390 7.011 -29.909 1.00 89.12 177 GLU A CA 1
ATOM 1366 C C . GLU A 1 177 ? 15.908 7.199 -29.736 1.00 89.12 177 GLU A C 1
ATOM 1368 O O . GLU A 1 177 ? 16.707 6.632 -30.482 1.00 89.12 177 GLU A O 1
ATOM 1373 N N . ASP A 1 178 ? 16.311 7.989 -28.738 1.00 89.75 178 ASP A N 1
ATOM 1374 C CA . ASP A 1 178 ? 17.709 8.294 -28.432 1.00 89.75 178 ASP A CA 1
ATOM 1375 C C . ASP A 1 178 ? 18.289 7.336 -27.371 1.00 89.75 178 ASP A C 1
ATOM 1377 O O . ASP A 1 178 ? 19.473 7.436 -27.030 1.00 89.75 178 ASP A O 1
ATOM 1381 N N . LEU A 1 179 ? 17.475 6.422 -26.824 1.00 89.81 179 LEU A N 1
ATOM 1382 C CA . LEU A 1 179 ? 17.925 5.440 -25.841 1.00 89.81 179 LEU A CA 1
ATOM 1383 C C . LEU A 1 179 ? 18.792 4.367 -26.495 1.00 89.81 179 LEU A C 1
ATOM 1385 O O . LEU A 1 179 ? 18.530 3.883 -27.597 1.00 89.81 179 LEU A O 1
ATOM 1389 N N . THR A 1 180 ? 19.818 3.939 -25.766 1.00 90.31 180 THR A N 1
ATOM 1390 C CA . THR A 1 180 ? 20.497 2.685 -26.081 1.00 90.31 180 THR A CA 1
ATOM 1391 C C . THR A 1 180 ? 19.571 1.509 -25.791 1.00 90.31 180 THR A C 1
ATOM 1393 O O . THR A 1 180 ? 18.659 1.584 -24.961 1.00 90.31 180 THR A O 1
ATOM 1396 N N . TRP A 1 181 ? 19.828 0.383 -26.447 1.00 89.25 181 TRP A N 1
ATOM 1397 C CA . TRP A 1 181 ? 19.011 -0.807 -26.259 1.00 89.25 181 TRP A CA 1
ATOM 1398 C C . TRP A 1 181 ? 19.002 -1.314 -24.813 1.00 89.25 181 TRP A C 1
ATOM 1400 O O . TRP A 1 181 ? 17.954 -1.707 -24.303 1.00 89.25 181 TRP A O 1
ATOM 1410 N N . ASP A 1 182 ? 20.143 -1.264 -24.124 1.00 90.44 182 ASP A N 1
ATOM 1411 C CA . ASP A 1 182 ? 20.240 -1.672 -22.720 1.00 90.44 182 ASP A CA 1
ATOM 1412 C C . ASP A 1 182 ? 19.439 -0.743 -21.797 1.00 90.44 182 ASP A C 1
ATOM 1414 O O . ASP A 1 182 ? 18.773 -1.212 -20.869 1.00 90.44 182 ASP A O 1
ATOM 1418 N N . GLU A 1 183 ? 19.440 0.566 -22.070 1.00 91.62 183 GLU A N 1
ATOM 1419 C CA . GLU A 1 183 ? 18.602 1.528 -21.347 1.00 91.62 183 GLU A CA 1
ATOM 1420 C C . GLU A 1 183 ? 17.115 1.238 -21.572 1.00 91.62 183 GLU A C 1
ATOM 1422 O O . GLU A 1 183 ? 16.354 1.165 -20.604 1.00 91.62 183 GLU A O 1
ATOM 1427 N N . PHE A 1 184 ? 16.708 1.011 -22.824 1.00 92.44 184 PHE A N 1
ATOM 1428 C CA . PHE A 1 184 ? 15.335 0.652 -23.178 1.00 92.44 184 PHE A CA 1
ATOM 1429 C C . PHE A 1 184 ? 14.900 -0.657 -22.498 1.00 92.44 184 PHE A C 1
ATOM 1431 O O . PHE A 1 184 ? 13.903 -0.692 -21.770 1.00 92.44 184 PHE A O 1
ATOM 1438 N N . ALA A 1 185 ? 15.675 -1.731 -22.668 1.00 91.06 185 ALA A N 1
ATOM 1439 C CA . ALA A 1 185 ? 15.367 -3.049 -22.125 1.00 91.06 185 ALA A CA 1
ATOM 1440 C C . ALA A 1 185 ? 15.358 -3.067 -20.589 1.00 91.06 185 ALA A C 1
ATOM 1442 O O . ALA A 1 185 ? 14.559 -3.790 -19.991 1.00 91.06 185 ALA A O 1
ATOM 1443 N N . GLY A 1 186 ? 16.204 -2.259 -19.943 1.00 90.25 186 GLY A N 1
ATOM 1444 C CA . GLY A 1 186 ? 16.201 -2.080 -18.492 1.00 90.25 186 GLY A CA 1
ATOM 1445 C C . GLY A 1 186 ? 15.024 -1.242 -17.978 1.00 90.25 186 GLY A C 1
ATOM 1446 O O . GLY A 1 186 ? 14.494 -1.521 -16.898 1.00 90.25 186 GLY A O 1
ATOM 1447 N N . ALA A 1 187 ? 14.585 -0.236 -18.739 1.00 92.69 187 ALA A N 1
ATOM 1448 C CA . ALA A 1 187 ? 13.491 0.653 -18.353 1.00 92.69 187 ALA A CA 1
ATOM 1449 C C . ALA A 1 187 ? 12.104 0.010 -18.518 1.00 92.69 187 ALA A C 1
ATOM 1451 O O . ALA A 1 187 ? 11.221 0.263 -17.697 1.00 92.69 187 ALA A O 1
ATOM 1452 N N . VAL A 1 188 ? 11.902 -0.858 -19.517 1.00 93.62 188 VAL A N 1
ATOM 1453 C CA . VAL A 1 188 ? 10.598 -1.494 -19.801 1.00 93.62 188 VAL A CA 1
ATOM 1454 C C . VAL A 1 188 ? 10.011 -2.249 -18.591 1.00 93.62 188 VAL A C 1
ATOM 1456 O O . VAL A 1 188 ? 8.867 -1.967 -18.220 1.00 93.62 188 VAL A O 1
ATOM 1459 N N . PRO A 1 189 ? 10.733 -3.166 -17.910 1.00 92.44 189 PRO A N 1
ATOM 1460 C CA . PRO A 1 189 ? 10.194 -3.851 -16.733 1.00 92.44 189 PRO A CA 1
ATOM 1461 C C . PRO A 1 189 ? 9.840 -2.886 -15.596 1.00 92.44 189 PRO A C 1
ATOM 1463 O O . PRO A 1 189 ? 8.844 -3.084 -14.899 1.00 92.44 189 PRO A O 1
ATOM 1466 N N . ARG A 1 190 ? 10.632 -1.819 -15.427 1.00 92.38 190 ARG A N 1
ATOM 1467 C CA . ARG A 1 190 ? 10.374 -0.782 -14.421 1.00 92.38 190 ARG A CA 1
ATOM 1468 C C . ARG A 1 190 ? 9.111 0.002 -14.757 1.00 92.38 190 ARG A C 1
ATOM 1470 O O . ARG A 1 190 ? 8.310 0.217 -13.858 1.00 92.38 190 ARG A O 1
ATOM 1477 N N . MET A 1 191 ? 8.898 0.353 -16.025 1.00 93.25 191 MET A N 1
ATOM 1478 C CA . MET A 1 191 ? 7.679 1.013 -16.502 1.00 93.25 191 MET A CA 1
ATOM 1479 C C . MET A 1 191 ? 6.433 0.172 -16.241 1.00 93.25 191 MET A C 1
ATOM 1481 O O . MET A 1 191 ? 5.445 0.661 -15.703 1.00 93.25 191 MET A O 1
ATOM 1485 N N . LEU A 1 192 ? 6.484 -1.122 -16.547 1.00 93.88 192 LEU A N 1
ATOM 1486 C CA . LEU A 1 192 ? 5.358 -2.018 -16.290 1.00 93.88 192 LEU A CA 1
ATOM 1487 C C . LEU A 1 192 ? 5.030 -2.119 -14.795 1.00 93.88 192 LEU A C 1
ATOM 1489 O O . LEU A 1 192 ? 3.860 -2.056 -14.414 1.00 93.88 192 LEU A O 1
ATOM 1493 N N . LEU A 1 193 ? 6.053 -2.223 -13.943 1.00 92.25 193 LEU A N 1
ATOM 1494 C CA . LEU A 1 193 ? 5.871 -2.257 -12.493 1.00 92.25 193 LEU A CA 1
ATOM 1495 C C . LEU A 1 193 ? 5.327 -0.925 -11.954 1.00 92.25 193 LEU A C 1
ATOM 1497 O O . LEU A 1 193 ? 4.440 -0.916 -11.101 1.00 92.25 193 LEU A O 1
ATOM 1501 N N . THR A 1 194 ? 5.816 0.212 -12.452 1.00 91.12 194 THR A N 1
ATOM 1502 C CA . THR A 1 194 ? 5.327 1.526 -12.017 1.00 91.12 194 THR A CA 1
ATOM 1503 C C . THR A 1 194 ? 3.902 1.796 -12.496 1.00 91.12 194 THR A C 1
ATOM 1505 O O . THR A 1 194 ? 3.121 2.342 -11.720 1.00 91.12 194 THR A O 1
ATOM 1508 N N . MET A 1 195 ? 3.511 1.350 -13.695 1.00 93.06 195 MET A N 1
ATOM 1509 C CA . MET A 1 195 ? 2.118 1.389 -14.167 1.00 93.06 195 MET A CA 1
ATOM 1510 C C . MET A 1 195 ? 1.184 0.561 -13.272 1.00 93.06 195 MET A C 1
ATOM 1512 O O . MET A 1 195 ? 0.092 1.020 -12.929 1.00 93.06 195 MET A O 1
ATOM 1516 N N . GLN A 1 196 ? 1.614 -0.638 -12.852 1.00 92.56 196 GLN A N 1
ATOM 1517 C CA . GLN A 1 196 ? 0.867 -1.467 -11.895 1.00 92.56 196 GLN A CA 1
ATOM 1518 C C . GLN A 1 196 ? 0.701 -0.751 -10.551 1.00 92.56 196 GLN A C 1
ATOM 1520 O O . GLN A 1 196 ? -0.414 -0.645 -10.038 1.00 92.56 196 GLN A O 1
ATOM 1525 N N . ASN A 1 197 ? 1.786 -0.187 -10.016 1.00 90.62 197 ASN A N 1
ATOM 1526 C CA . ASN A 1 197 ? 1.760 0.562 -8.757 1.00 90.62 197 ASN A CA 1
ATOM 1527 C C . ASN A 1 197 ? 0.896 1.833 -8.848 1.00 90.62 197 ASN A C 1
ATOM 1529 O O . ASN A 1 197 ? 0.243 2.207 -7.875 1.00 90.62 197 ASN A O 1
ATOM 1533 N N . ALA A 1 198 ? 0.842 2.469 -10.021 1.00 91.19 198 ALA A N 1
ATOM 1534 C CA . ALA A 1 198 ? -0.031 3.603 -10.318 1.00 91.19 198 ALA A CA 1
ATOM 1535 C C . ALA A 1 198 ? -1.486 3.196 -10.627 1.00 91.19 198 ALA A C 1
ATOM 1537 O O . ALA A 1 198 ? -2.299 4.056 -10.955 1.00 91.19 198 ALA A O 1
ATOM 1538 N N . ARG A 1 199 ? -1.830 1.905 -10.500 1.00 93.69 199 ARG A N 1
ATOM 1539 C CA . ARG A 1 199 ? -3.180 1.351 -10.701 1.00 93.69 199 ARG A CA 1
ATOM 1540 C C . ARG A 1 199 ? -3.758 1.625 -12.092 1.00 93.69 199 ARG A C 1
ATOM 1542 O O . ARG A 1 199 ? -4.955 1.874 -12.231 1.00 93.69 199 ARG A O 1
ATOM 1549 N N . T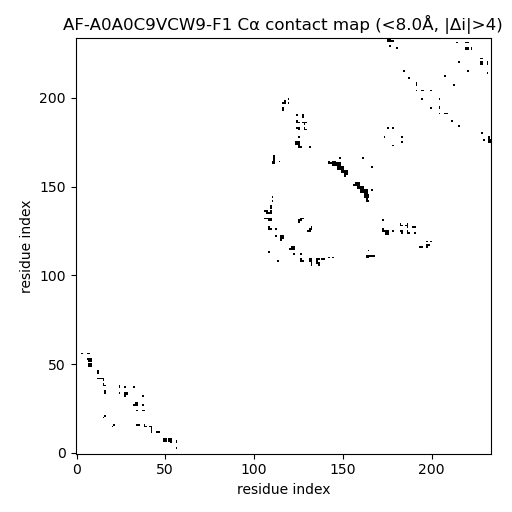RP A 1 200 ? -2.922 1.561 -13.127 1.00 94.31 200 TRP A N 1
ATOM 1550 C CA . TRP A 1 200 ? -3.417 1.624 -14.502 1.00 94.31 200 TRP A CA 1
ATOM 1551 C C . TRP A 1 200 ? -4.389 0.467 -14.782 1.00 94.31 200 TRP A C 1
ATOM 1553 O O . TRP A 1 200 ? -4.224 -0.619 -14.217 1.00 94.31 200 TRP A O 1
ATOM 1563 N N . PRO A 1 201 ? -5.377 0.652 -15.679 1.00 95.88 201 PRO A N 1
ATOM 1564 C CA . PRO A 1 201 ? -6.255 -0.434 -16.097 1.00 95.88 201 PRO A CA 1
ATOM 1565 C C . PRO A 1 201 ? -5.454 -1.639 -16.602 1.00 95.88 201 PRO A C 1
ATOM 1567 O O . PRO A 1 201 ? -4.525 -1.491 -17.401 1.00 95.88 201 PRO A O 1
ATOM 1570 N N . ALA A 1 202 ? -5.835 -2.846 -16.175 1.00 93.88 202 ALA A 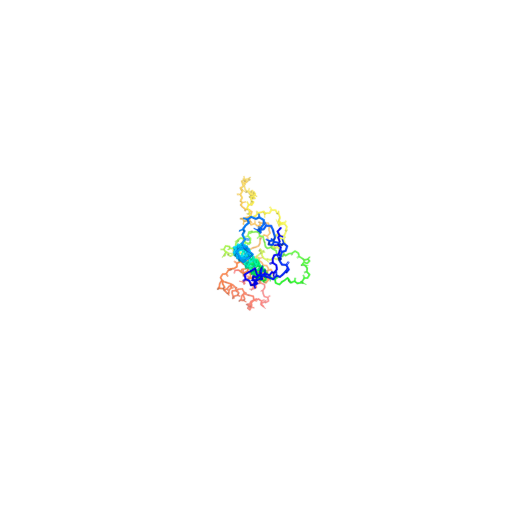N 1
ATOM 1571 C CA . ALA A 1 202 ? -5.124 -4.079 -16.525 1.00 93.88 202 ALA A CA 1
ATOM 1572 C C . ALA A 1 202 ? -5.017 -4.295 -18.047 1.00 93.88 202 ALA A C 1
ATOM 1574 O O . ALA A 1 202 ? -4.019 -4.828 -18.535 1.00 93.88 202 ALA A O 1
ATOM 1575 N N . GLU A 1 203 ? -6.013 -3.832 -18.805 1.00 95.12 203 GLU A N 1
ATOM 1576 C CA . GLU A 1 203 ? -6.012 -3.861 -20.270 1.00 95.12 203 GLU A CA 1
ATOM 1577 C C . GLU A 1 203 ? -4.880 -3.013 -20.862 1.00 95.12 203 GLU A C 1
ATOM 1579 O O . GLU A 1 203 ? -4.168 -3.478 -21.753 1.00 95.12 203 GLU A O 1
ATOM 1584 N N . HIS A 1 204 ? -4.646 -1.810 -20.324 1.00 93.50 204 HIS A N 1
ATOM 1585 C CA . HIS A 1 204 ? -3.568 -0.925 -20.776 1.00 93.50 204 HIS A CA 1
ATOM 1586 C C . HIS A 1 204 ? -2.196 -1.523 -20.462 1.00 93.50 204 HIS A C 1
ATOM 1588 O O . HIS A 1 204 ? -1.303 -1.510 -21.306 1.00 93.50 204 HIS A O 1
ATOM 1594 N N . ILE A 1 205 ? -2.036 -2.100 -19.268 1.00 93.38 205 ILE A N 1
ATOM 1595 C CA . ILE A 1 205 ? -0.793 -2.775 -18.879 1.00 93.38 205 ILE A CA 1
ATOM 1596 C C . ILE A 1 205 ? -0.546 -3.969 -19.806 1.00 93.38 205 ILE A C 1
ATOM 1598 O O . ILE A 1 205 ? 0.543 -4.110 -20.350 1.00 93.38 205 ILE A O 1
ATOM 1602 N N . THR A 1 206 ? -1.569 -4.787 -20.064 1.00 95.62 206 THR A N 1
ATOM 1603 C CA . THR A 1 206 ? -1.472 -5.939 -20.975 1.00 95.62 206 THR A CA 1
ATOM 1604 C C . THR A 1 206 ? -1.108 -5.513 -22.398 1.00 95.62 206 THR A C 1
ATOM 1606 O O . THR A 1 206 ? -0.301 -6.174 -23.053 1.00 95.62 206 THR A O 1
ATOM 1609 N N . MET A 1 207 ? -1.678 -4.408 -22.881 1.00 96.31 207 MET A N 1
ATOM 1610 C CA . MET A 1 207 ? -1.330 -3.826 -24.175 1.00 96.31 207 MET A CA 1
ATOM 1611 C C . MET A 1 207 ? 0.151 -3.427 -24.221 1.00 96.31 207 MET A C 1
ATOM 1613 O O . MET A 1 207 ? 0.844 -3.818 -25.159 1.00 96.31 207 MET A O 1
ATOM 1617 N N . MET A 1 208 ? 0.654 -2.732 -23.196 1.00 94.88 208 MET A N 1
ATOM 1618 C CA . MET A 1 208 ? 2.062 -2.323 -23.123 1.00 94.88 208 MET A CA 1
ATOM 1619 C C . MET A 1 208 ? 3.021 -3.514 -22.996 1.00 94.88 208 MET A C 1
ATOM 1621 O O . MET A 1 208 ? 4.048 -3.541 -23.671 1.00 94.88 208 MET A O 1
ATOM 1625 N N . VAL A 1 209 ? 2.664 -4.545 -22.217 1.00 95.31 209 VAL A N 1
ATOM 1626 C CA . VAL A 1 209 ? 3.429 -5.806 -22.135 1.00 95.31 209 VAL A CA 1
ATOM 1627 C C . VAL A 1 209 ? 3.582 -6.433 -23.518 1.00 95.31 209 VAL A C 1
ATOM 1629 O O . VAL A 1 209 ? 4.681 -6.838 -23.888 1.00 95.31 209 VAL A O 1
ATOM 1632 N N . LYS A 1 210 ? 2.496 -6.510 -24.297 1.00 95.19 210 LYS A N 1
ATOM 1633 C CA . LYS A 1 210 ? 2.540 -7.062 -25.657 1.00 95.19 210 LYS A CA 1
ATOM 1634 C C . LYS A 1 210 ? 3.373 -6.190 -26.590 1.00 95.19 210 LYS A C 1
ATOM 1636 O O . LYS A 1 210 ? 4.194 -6.722 -27.327 1.00 95.19 210 LYS A O 1
ATOM 1641 N N . PHE A 1 211 ? 3.174 -4.875 -26.549 1.00 94.56 211 PHE A N 1
ATOM 1642 C CA . PHE A 1 211 ? 3.896 -3.925 -27.391 1.00 94.56 211 PHE A CA 1
ATOM 1643 C C . PHE A 1 211 ? 5.411 -4.015 -27.173 1.00 94.56 211 PHE A C 1
ATOM 1645 O O . PHE A 1 211 ? 6.145 -4.369 -28.096 1.00 94.56 211 PHE A O 1
ATOM 1652 N N . TRP A 1 212 ? 5.881 -3.799 -25.942 1.00 94.44 212 TRP A N 1
ATOM 1653 C CA . TRP A 1 212 ? 7.311 -3.875 -25.646 1.00 94.44 212 TRP A CA 1
ATOM 1654 C C . TRP A 1 212 ? 7.850 -5.300 -25.730 1.00 94.44 212 TRP A C 1
ATOM 1656 O O . TRP A 1 212 ? 8.981 -5.490 -26.162 1.00 94.44 212 TRP A O 1
ATOM 1666 N N . GLY A 1 213 ? 7.055 -6.317 -25.388 1.00 91.94 213 GLY A N 1
ATOM 1667 C CA . GLY A 1 213 ? 7.442 -7.717 -25.561 1.00 91.94 213 GLY A CA 1
ATOM 1668 C C . GLY A 1 213 ? 7.739 -8.064 -27.021 1.00 91.94 213 GLY A C 1
ATOM 1669 O O . GLY A 1 213 ? 8.742 -8.721 -27.300 1.00 91.94 213 GLY A O 1
ATOM 1670 N N . ASN A 1 214 ? 6.925 -7.568 -27.957 1.00 93.56 214 ASN A N 1
ATOM 1671 C CA . ASN A 1 214 ? 7.152 -7.748 -29.391 1.00 93.56 214 ASN A CA 1
ATOM 1672 C C . ASN A 1 214 ? 8.424 -7.035 -29.862 1.00 93.56 214 ASN A C 1
ATOM 1674 O O . ASN A 1 214 ? 9.174 -7.613 -30.640 1.00 93.56 214 ASN A O 1
ATOM 1678 N N . ILE A 1 215 ? 8.698 -5.825 -29.364 1.00 92.00 215 ILE A N 1
ATOM 1679 C CA . ILE A 1 215 ? 9.935 -5.091 -29.674 1.00 92.00 215 ILE A CA 1
ATOM 1680 C C . ILE A 1 215 ? 11.154 -5.850 -29.132 1.00 92.00 215 ILE A C 1
ATOM 1682 O O . ILE A 1 215 ? 12.089 -6.150 -29.870 1.00 92.00 215 ILE A O 1
ATOM 1686 N N . LEU A 1 216 ? 11.120 -6.247 -27.857 1.00 90.69 216 LEU A N 1
ATOM 1687 C CA . LEU A 1 216 ? 12.232 -6.918 -27.178 1.00 90.69 216 LEU A CA 1
ATOM 1688 C C . LEU A 1 216 ? 12.554 -8.308 -27.740 1.00 90.69 216 LEU A C 1
ATOM 1690 O O . LEU A 1 216 ? 13.678 -8.784 -27.561 1.00 90.69 216 LEU A O 1
ATOM 1694 N N . SER A 1 217 ? 11.585 -8.961 -28.381 1.00 89.25 217 SER A N 1
ATOM 1695 C CA . SER A 1 217 ? 11.736 -10.280 -29.010 1.00 89.25 217 SER A CA 1
ATOM 1696 C C . SER A 1 217 ? 11.835 -10.221 -30.537 1.00 89.25 217 SER A C 1
ATOM 1698 O O . SER A 1 217 ? 11.905 -11.268 -31.182 1.00 89.25 217 SER A O 1
ATOM 1700 N N . HIS A 1 218 ? 11.857 -9.021 -31.125 1.00 92.25 218 HIS A N 1
ATOM 1701 C CA . HIS A 1 218 ? 11.862 -8.857 -32.571 1.00 92.25 218 HIS A CA 1
ATOM 1702 C C . HIS A 1 218 ? 13.141 -9.427 -33.198 1.00 92.25 218 HIS A C 1
ATOM 1704 O O . HIS A 1 218 ? 14.237 -9.262 -32.666 1.00 92.25 218 HIS A O 1
ATOM 1710 N N . SER A 1 219 ? 13.032 -10.052 -34.373 1.00 88.62 219 SER A N 1
ATOM 1711 C CA . SER A 1 219 ? 14.176 -10.682 -35.049 1.00 88.62 219 SER A CA 1
ATOM 1712 C C . SER A 1 219 ? 15.285 -9.693 -35.411 1.00 88.62 219 SER A C 1
ATOM 1714 O O . SER A 1 219 ? 16.454 -10.065 -35.386 1.00 88.62 219 SER A O 1
ATOM 1716 N N . LEU A 1 220 ? 14.931 -8.434 -35.700 1.00 88.44 220 LEU A N 1
ATOM 1717 C CA . LEU A 1 220 ? 15.900 -7.364 -35.988 1.00 88.44 220 LEU A CA 1
ATOM 1718 C C . LEU A 1 220 ? 16.826 -7.058 -34.805 1.00 88.44 220 LEU A C 1
ATOM 1720 O O . LEU A 1 220 ? 17.939 -6.603 -35.025 1.00 88.44 220 LEU A O 1
ATOM 1724 N N . ARG A 1 221 ? 16.437 -7.405 -33.571 1.00 82.31 221 ARG A N 1
ATOM 1725 C CA . ARG A 1 221 ? 17.331 -7.334 -32.408 1.00 82.31 221 ARG A CA 1
ATOM 1726 C C . ARG A 1 221 ? 18.544 -8.259 -32.551 1.00 82.31 221 ARG A C 1
ATOM 1728 O O . ARG A 1 221 ? 19.613 -7.974 -32.033 1.00 82.31 221 ARG A O 1
ATOM 1735 N N . LEU A 1 222 ? 18.365 -9.404 -33.209 1.00 82.50 222 LEU A N 1
ATOM 1736 C CA . LEU A 1 222 ? 19.439 -10.370 -33.452 1.00 82.50 222 LEU A CA 1
ATOM 1737 C C . LEU A 1 222 ? 20.203 -10.063 -34.747 1.00 82.50 222 LEU A C 1
ATOM 1739 O O . LEU A 1 222 ? 21.093 -10.830 -35.123 1.00 82.50 222 LEU A O 1
ATOM 1743 N N . SER A 1 223 ? 19.839 -8.984 -35.449 1.00 84.81 223 SER A N 1
ATOM 1744 C CA . SER A 1 223 ? 20.569 -8.550 -36.631 1.00 84.81 223 SER A CA 1
ATOM 1745 C C . SER A 1 223 ? 21.979 -8.111 -36.248 1.00 84.81 223 SER A C 1
ATOM 1747 O O . SER A 1 223 ? 22.238 -7.631 -35.149 1.00 84.81 223 SER A O 1
ATOM 1749 N N . THR A 1 224 ? 22.914 -8.298 -37.174 1.00 79.25 224 THR A N 1
ATOM 1750 C CA . THR A 1 224 ? 24.299 -7.830 -37.020 1.00 79.25 224 THR A CA 1
ATOM 1751 C C . THR A 1 224 ? 24.460 -6.370 -37.448 1.00 79.25 224 THR A C 1
ATOM 1753 O O . THR A 1 224 ? 25.535 -5.805 -37.251 1.00 79.25 224 THR A O 1
ATOM 1756 N N . ASP A 1 225 ? 23.420 -5.769 -38.038 1.00 85.44 225 ASP A N 1
ATOM 1757 C CA . ASP A 1 225 ? 23.396 -4.368 -38.450 1.00 85.44 225 ASP A CA 1
ATOM 1758 C C . ASP A 1 225 ? 22.876 -3.466 -37.308 1.00 85.44 225 ASP A C 1
ATOM 1760 O O . ASP A 1 225 ? 21.725 -3.609 -36.890 1.00 85.44 225 ASP A O 1
ATOM 1764 N N . PRO A 1 226 ? 23.673 -2.498 -36.818 1.00 79.38 226 PRO A N 1
ATOM 1765 C CA . PRO A 1 226 ? 23.233 -1.537 -35.803 1.00 79.38 226 PRO A CA 1
ATOM 1766 C C . PRO A 1 226 ? 22.029 -0.668 -36.216 1.00 79.38 226 PRO A C 1
ATOM 1768 O O . PRO A 1 226 ? 21.350 -0.101 -35.357 1.00 79.38 226 PRO A O 1
ATOM 1771 N N . ILE A 1 227 ? 21.765 -0.510 -37.518 1.00 84.06 227 ILE A N 1
ATOM 1772 C CA . ILE A 1 227 ? 20.623 0.267 -38.026 1.00 84.06 227 ILE A CA 1
ATOM 1773 C C . ILE A 1 227 ? 19.308 -0.490 -37.798 1.00 84.06 227 ILE A C 1
ATOM 1775 O O . ILE A 1 227 ? 18.286 0.124 -37.476 1.00 84.06 227 ILE A O 1
ATOM 1779 N N . ASP A 1 228 ? 19.336 -1.818 -37.907 1.00 84.94 228 ASP A N 1
ATOM 1780 C CA . ASP A 1 228 ? 18.164 -2.673 -37.707 1.00 84.94 228 ASP A CA 1
ATOM 1781 C C . ASP A 1 228 ? 17.670 -2.619 -36.256 1.00 84.94 228 ASP A C 1
ATOM 1783 O O . ASP A 1 228 ? 16.465 -2.540 -36.014 1.00 84.94 228 ASP A O 1
ATOM 1787 N N . GLU A 1 229 ? 18.594 -2.593 -35.291 1.00 81.44 229 GLU A N 1
ATOM 1788 C CA . GLU A 1 229 ? 18.283 -2.422 -33.868 1.00 81.44 229 GLU A CA 1
ATOM 1789 C C . GLU A 1 229 ? 17.693 -1.034 -33.588 1.00 81.44 229 GLU A C 1
ATOM 1791 O O . GLU A 1 229 ? 16.667 -0.920 -32.917 1.00 81.44 229 GLU A O 1
ATOM 1796 N N . ARG A 1 230 ? 18.275 0.024 -34.171 1.00 82.06 230 ARG A N 1
ATOM 1797 C CA . ARG A 1 230 ? 17.742 1.389 -34.036 1.00 82.06 230 ARG A CA 1
ATOM 1798 C C . ARG A 1 230 ? 16.345 1.544 -34.613 1.00 82.06 230 ARG A C 1
ATOM 1800 O O . ARG A 1 230 ? 15.544 2.276 -34.049 1.00 82.06 230 ARG A O 1
ATOM 1807 N N . THR A 1 231 ? 16.031 0.833 -35.691 1.00 87.00 231 THR A N 1
ATOM 1808 C CA . THR A 1 231 ? 14.709 0.893 -36.330 1.00 87.00 231 THR A CA 1
ATOM 1809 C C . THR A 1 231 ? 13.583 0.434 -35.398 1.00 87.00 231 THR A C 1
ATOM 1811 O O . THR A 1 231 ? 12.438 0.830 -35.585 1.00 87.00 231 THR A O 1
ATOM 1814 N N . LEU A 1 232 ? 13.890 -0.364 -34.373 1.00 86.94 232 LEU A N 1
ATOM 1815 C CA . LEU A 1 232 ? 12.908 -0.818 -33.386 1.00 86.94 232 LEU A CA 1
ATOM 1816 C C . LEU A 1 232 ? 12.573 0.220 -32.307 1.00 86.94 232 LEU A C 1
ATOM 1818 O O . LEU A 1 232 ? 11.594 0.031 -31.586 1.00 86.94 232 LEU A O 1
ATOM 1822 N N . LEU A 1 233 ? 13.396 1.260 -32.170 1.00 84.44 233 LEU A N 1
ATOM 1823 C CA . LEU A 1 233 ? 13.237 2.322 -31.174 1.00 84.44 233 LEU A CA 1
ATOM 1824 C C . LEU A 1 233 ? 12.733 3.642 -31.787 1.00 84.44 233 LEU A C 1
ATOM 1826 O O . LEU A 1 233 ? 12.482 4.585 -31.040 1.00 84.44 233 LEU A O 1
ATOM 1830 N N . LEU A 1 234 ? 12.593 3.700 -33.119 1.00 72.38 234 LEU A N 1
ATOM 1831 C CA . LEU A 1 234 ? 12.052 4.837 -33.878 1.00 72.38 234 LEU A CA 1
ATOM 1832 C C . LEU A 1 234 ? 10.516 4.889 -33.870 1.00 72.38 234 LEU A C 1
ATOM 1834 O O . LEU A 1 234 ? 9.872 3.814 -33.855 1.00 72.38 234 LEU A O 1
#

Foldseek 3Di:
DDPPPDQLLPDDQDQCLDPVNVVVQVVVVVVVDDSVVSSVVSSVVSVVVSVVSNVVVVVVVVVVVVVVVVVVVVVVVVVVVVVVVVVVVVVVDDPPPPPDDPPDDDQDFALLQLVCLLVVHDDFLQSQFPNVSVVRVVCVPVADQADWDWDQDPPPRDTDTDGPNPDDDDPDDDGLLRDDPVRNVNSLVVVLVSNVVSVPPPVVSVVSCVLVVCLVPPPLCVDPDPVSNSVSSD

Secondary structure (DSSP, 8-state):
-----S-GGGPPPP-TTSGGGHHHHHHHHTTT--HHHHHHHHHHHHHHHHHHHHHHHHHHHHHHHHHHHHHHHHHHHHHHHHHHHHHHHHHH------PPPPSS---PPPHHHHHHHHTT----GGGGSHHHHHHHHHHTTT--TT-EEEEE-TTT--EEEEEGGG----SS---GGGS-HHHHHHHHHHHHHHHHHTT--HHHHHHHHHHHHHHHT-GGGG-S-HHHHHHTT-